Protein AF-A0AAX4J945-F1 (afdb_monomer)

Foldseek 3Di:
DDDPVRLVVVLVCLVPDQDDLVPLVVLVVLCVPVVCVLSSLLRLLVNLLVLQLVLVVVVVPDDPVLLCVLCDPDVPPDPDPVSVVNSVSVVSNLVNLVVCLVCVVVDDPVSVLVSCVCNLVGDGQFSLCSLLSSCVPVVPSSLCSLQVVCVVPVLRRLLVNLLCLQWFQDPCVVSLVVLLVVLVPDDDDLPPSNLSSLLSNLSSCLRVVVCCVVCVVVVCSCQVVVSCLQADPVSVVSSVVVDVGDHDHHPHDPRCSRVDRRPDQGPDVSSNVVCVVRTDDRDD

Radius of gyration: 20.88 Å; Cα contacts (8 Å, |Δi|>4): 287; chains: 1; bounding box: 51×45×55 Å

Sequence (284 aa):
MLSFKEKIDLVKKLKREKLDLSEIDKYLEYLKNKSLVKPVFKKIIISLIELDVEISSLYDTISDEDWNDIISEFETPIEKPLYGLIRDKIRIFISAYIKIDQIIENINCNLLLDCLSLIPLSKTNTVQFLFFRLALQKSRPVLYFLFENVKSNPIVYIPYFTSFVTRCKINNKNAILQFIKYVEELKIGTGLNFVLAAQGLIYICCFHREYIEKCSHIFDKIFKNNIYIYMNENIIEIFCSITKYEYKFFKSFDNFSLFYFPFDKSLFDQVHELYSEKYREFKK

Secondary structure (DSSP, 8-state):
---HHHHHHHHHHHHHSPP-GGGHHHHHHHTTSTTTHHHHHHHHHHHHHHHHHHHHHHHTTS-HHHHHHHH-SS----SSHHHHHHHHHHHHHHHHHHHHHHHGGGS-HHHHHHHHTTGGGS--SSGGGHHHHHHHHHHHHHHHHHHHHHHH-HHHHHHHHHHHHHHB-S--HHHHHHHHHHHHHSPPSS-HHHHHHHHHHHHHHHH-GGGHHHHHHHHHHHHHTTGGGGS-HHHHHHHHHTSS---------S-GGGT--TTSPPS-HHHHHTTGGGB-----

Mean predicted aligned error: 4.74 Å

Nearest PDB structures (foldseek):
  5jub-assembly1_B  TM=3.724E-01  e=5.620E-01  Streptococcus thermophilus LMD-9
  6hua-assembly2_B  TM=3.541E-01  e=3.017E+00  Streptococcus vestibularis F0396

Structure (mmCIF, N/CA/C/O backbone):
data_AF-A0AAX4J945-F1
#
_entry.id   AF-A0AAX4J945-F1
#
loop_
_atom_site.group_PDB
_atom_site.id
_atom_site.type_symbol
_atom_site.label_atom_id
_atom_site.label_alt_id
_atom_site.label_comp_id
_atom_site.label_asym_id
_atom_site.label_entity_id
_atom_site.label_seq_id
_atom_site.pdbx_PDB_ins_code
_atom_site.Cartn_x
_atom_site.Cartn_y
_atom_site.Cartn_z
_atom_site.occupancy
_atom_site.B_iso_or_equiv
_atom_site.auth_seq_id
_atom_site.auth_comp_id
_atom_site.auth_asym_id
_atom_site.auth_atom_id
_atom_site.pdbx_PDB_model_num
ATOM 1 N N . MET A 1 1 ? -26.102 9.252 23.737 1.00 72.94 1 MET A N 1
ATOM 2 C CA . MET A 1 1 ? -25.422 10.375 23.047 1.00 72.94 1 MET A CA 1
ATOM 3 C C . MET A 1 1 ? -24.412 10.960 24.024 1.00 72.94 1 MET A C 1
ATOM 5 O O . MET A 1 1 ? -24.823 11.262 25.132 1.00 72.94 1 MET A O 1
ATOM 9 N N . LEU A 1 2 ? -23.122 11.051 23.673 1.00 84.69 2 LEU A N 1
ATOM 10 C CA . LEU A 1 2 ? -22.094 11.567 24.595 1.00 84.69 2 LEU A CA 1
ATOM 11 C C . LEU A 1 2 ? -22.226 13.086 24.772 1.00 84.69 2 LEU A C 1
ATOM 13 O O . LEU A 1 2 ? -22.385 13.820 23.786 1.00 84.69 2 LEU A O 1
ATOM 17 N N . SER A 1 3 ? -22.097 13.554 26.008 1.00 90.12 3 SER A N 1
ATOM 18 C CA . SER A 1 3 ? -21.981 14.970 26.355 1.00 90.12 3 SER A CA 1
ATOM 19 C C . SER A 1 3 ? -20.686 15.584 25.801 1.00 90.12 3 SER A C 1
ATOM 21 O O . SER A 1 3 ? -19.736 14.894 25.424 1.00 90.12 3 SER A O 1
ATOM 23 N N . PHE A 1 4 ? -20.625 16.917 25.738 1.00 89.81 4 PHE A N 1
ATOM 24 C CA . PHE A 1 4 ? -19.433 17.630 25.262 1.00 89.81 4 PHE A CA 1
ATOM 25 C C . PHE A 1 4 ? -18.199 17.374 26.144 1.00 89.81 4 PHE A C 1
ATOM 27 O O . PHE A 1 4 ? -17.102 17.180 25.623 1.00 89.81 4 PHE A O 1
ATOM 34 N N . LYS A 1 5 ? -18.390 17.303 27.468 1.00 92.81 5 LYS A N 1
ATOM 35 C CA . LYS A 1 5 ? -17.326 16.998 28.432 1.00 92.81 5 LYS A CA 1
ATOM 36 C C . LYS A 1 5 ? -16.755 15.595 28.203 1.00 92.81 5 LYS A C 1
ATOM 38 O O . LYS A 1 5 ? -15.548 15.459 28.031 1.00 92.81 5 LYS A O 1
ATOM 43 N N . GLU A 1 6 ? -17.620 14.588 28.066 1.00 91.75 6 GLU A N 1
ATOM 44 C CA . GLU A 1 6 ? -17.201 13.206 27.784 1.00 91.75 6 GLU A CA 1
ATOM 45 C C . GLU A 1 6 ? -16.447 13.089 26.454 1.00 91.75 6 GLU A C 1
ATOM 47 O O . GLU A 1 6 ? -15.454 12.370 26.364 1.00 91.75 6 GLU A O 1
ATOM 52 N N . LYS A 1 7 ? -16.866 13.834 25.421 1.00 92.12 7 LYS A N 1
ATOM 53 C CA . LYS A 1 7 ? -16.151 13.886 24.134 1.00 92.12 7 LYS A CA 1
ATOM 54 C C . LYS A 1 7 ? -14.736 14.445 24.291 1.00 92.12 7 LYS A C 1
ATOM 56 O O . LYS A 1 7 ? -13.801 13.893 23.713 1.00 92.12 7 LYS A O 1
ATOM 61 N N . ILE A 1 8 ? -14.566 15.525 25.056 1.00 91.75 8 ILE A N 1
ATOM 62 C CA . ILE A 1 8 ? -13.245 16.116 25.318 1.00 91.75 8 ILE A CA 1
ATOM 63 C C . ILE A 1 8 ? -12.361 15.140 26.091 1.00 91.75 8 ILE A C 1
ATOM 65 O O . ILE A 1 8 ? -11.201 14.948 25.720 1.00 91.75 8 ILE A O 1
ATOM 69 N N . ASP A 1 9 ? -12.897 14.531 27.144 1.00 92.31 9 ASP A N 1
ATOM 70 C CA . ASP A 1 9 ? -12.144 13.613 27.994 1.00 92.31 9 ASP A CA 1
ATOM 71 C C . ASP A 1 9 ? -11.714 12.368 27.208 1.00 92.31 9 ASP A C 1
ATOM 73 O O . ASP A 1 9 ? -10.549 11.973 27.277 1.00 92.31 9 ASP A O 1
ATOM 77 N N . LEU A 1 10 ? -12.586 11.838 26.344 1.00 93.06 10 LEU A N 1
ATOM 78 C CA . LEU A 1 10 ? -12.242 10.759 25.419 1.00 93.06 10 LEU A CA 1
ATOM 79 C C . LEU A 1 10 ? -11.117 11.159 24.453 1.00 93.06 10 LEU A C 1
ATOM 81 O O . LEU A 1 10 ? -10.154 10.414 24.290 1.00 93.06 10 LEU A O 1
ATOM 85 N N . VAL A 1 11 ? -11.185 12.339 23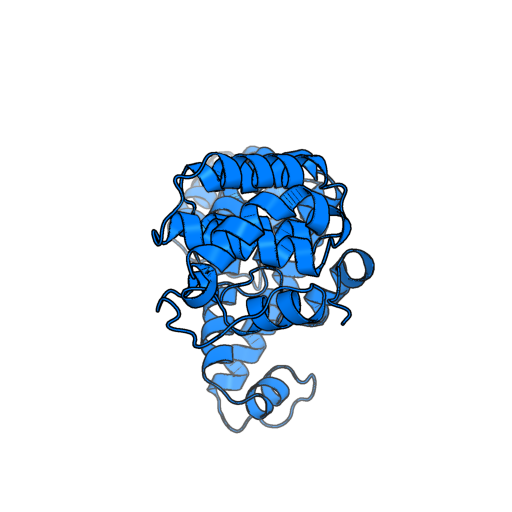.829 1.00 92.31 11 VAL A N 1
ATOM 86 C CA . VAL A 1 11 ? -10.122 12.801 22.917 1.00 92.31 11 VAL A CA 1
ATOM 87 C C . VAL A 1 11 ? -8.791 12.977 23.654 1.00 92.31 11 VAL A C 1
ATOM 89 O O . VAL A 1 11 ? -7.740 12.634 23.111 1.00 92.31 11 VAL A O 1
ATOM 92 N N . LYS A 1 12 ? -8.808 13.482 24.894 1.00 92.44 12 LYS A N 1
ATOM 93 C CA . LYS A 1 12 ? -7.603 13.573 25.735 1.00 92.44 12 LYS A CA 1
ATOM 94 C C . LYS A 1 12 ? -7.043 12.189 26.060 1.00 92.44 12 LYS A C 1
ATOM 96 O O . LYS A 1 12 ? -5.830 12.007 25.966 1.00 92.44 12 LYS A O 1
ATOM 101 N N . LYS A 1 13 ? -7.913 11.229 26.382 1.00 92.88 13 LYS A N 1
ATOM 102 C CA . LYS A 1 13 ? -7.547 9.835 26.651 1.00 92.88 13 LYS A CA 1
ATOM 103 C C . LYS A 1 13 ? -6.872 9.189 25.438 1.00 92.88 13 LYS A C 1
ATOM 105 O O . LYS A 1 13 ? -5.741 8.729 25.544 1.00 92.88 13 LYS A O 1
ATOM 110 N N . LEU A 1 14 ? -7.491 9.280 24.256 1.00 92.62 14 LEU A N 1
ATOM 111 C CA . LEU A 1 14 ? -6.963 8.724 22.998 1.00 92.62 14 LEU A CA 1
ATOM 112 C C . LEU A 1 14 ? -5.586 9.288 22.611 1.00 92.62 14 LEU A C 1
ATOM 114 O O . LEU A 1 14 ? -4.790 8.611 21.960 1.00 92.62 14 LEU A O 1
ATOM 118 N N . LYS A 1 15 ? -5.284 10.530 23.003 1.00 90.12 15 LYS A N 1
ATOM 119 C CA . LYS A 1 15 ? -3.963 11.131 22.774 1.00 90.12 15 LYS A CA 1
ATOM 120 C C . LYS A 1 15 ? -2.873 10.562 23.684 1.00 90.12 15 LYS A C 1
ATOM 122 O O . LYS A 1 15 ? -1.721 10.558 23.271 1.00 90.12 15 LYS A O 1
ATOM 127 N N . ARG A 1 16 ? -3.214 10.130 24.900 1.00 90.25 16 ARG A N 1
ATOM 128 C CA . ARG A 1 16 ? -2.246 9.706 25.927 1.00 90.25 16 ARG A CA 1
ATOM 129 C C . ARG A 1 16 ? -2.051 8.198 25.977 1.00 90.25 16 ARG A C 1
ATOM 131 O O . ARG A 1 16 ? -0.943 7.740 26.212 1.00 90.25 16 ARG A O 1
ATOM 138 N N . GLU A 1 17 ? -3.119 7.444 25.764 1.00 91.62 17 GLU A N 1
ATOM 139 C CA . GLU A 1 17 ? -3.137 6.002 26.002 1.00 91.62 17 GLU A CA 1
ATOM 140 C C . GLU A 1 17 ? -3.052 5.215 24.694 1.00 91.62 17 GLU A C 1
ATOM 142 O O . GLU A 1 17 ? -3.452 5.706 23.632 1.00 91.62 17 GLU A O 1
ATOM 147 N N . LYS A 1 18 ? -2.522 3.988 24.756 1.00 89.62 18 LYS A N 1
ATOM 148 C CA . LYS A 1 18 ? -2.654 3.022 23.660 1.00 89.62 18 LYS A CA 1
ATOM 149 C C . LYS A 1 18 ? -4.101 2.535 23.588 1.00 89.62 18 LYS A C 1
ATOM 151 O O . LYS A 1 18 ? -4.786 2.458 24.604 1.00 89.62 18 LYS A O 1
ATOM 156 N N . LEU A 1 19 ? -4.571 2.273 22.374 1.00 92.56 19 LEU A N 1
ATOM 157 C CA . LEU A 1 19 ? -5.913 1.757 22.139 1.00 92.56 19 LEU A CA 1
ATOM 158 C C . LEU A 1 19 ? -5.856 0.228 22.191 1.00 92.56 19 LEU A C 1
ATOM 160 O O . LEU A 1 19 ? -4.997 -0.369 21.546 1.00 92.56 19 LEU A O 1
ATOM 164 N N . ASP A 1 20 ? -6.750 -0.382 22.964 1.00 93.75 20 ASP A N 1
ATOM 165 C CA . ASP A 1 20 ? -6.877 -1.835 23.041 1.00 93.75 20 ASP A CA 1
ATOM 166 C C . ASP A 1 20 ? -7.806 -2.326 21.928 1.00 93.75 20 ASP A C 1
ATOM 168 O O . ASP A 1 20 ? -9.022 -2.159 21.989 1.00 93.75 20 ASP A O 1
ATOM 172 N N . LEU A 1 21 ? -7.233 -2.906 20.875 1.00 96.31 21 LEU A N 1
ATOM 173 C CA . LEU A 1 21 ? -8.007 -3.356 19.720 1.00 96.31 21 LEU A CA 1
ATOM 174 C C . LEU A 1 21 ? -8.920 -4.556 20.027 1.00 96.31 21 LEU A C 1
ATOM 176 O O . LEU A 1 21 ? -9.814 -4.828 19.226 1.00 96.31 21 LEU A O 1
ATOM 180 N N . SER A 1 22 ? -8.785 -5.221 21.181 1.00 95.25 22 SER A N 1
ATOM 181 C CA . SER A 1 22 ? -9.768 -6.224 21.614 1.00 95.25 22 SER A CA 1
ATOM 182 C C . SER A 1 22 ? -11.152 -5.603 21.878 1.00 95.25 22 SER A C 1
ATOM 184 O O . SER A 1 22 ? -12.173 -6.249 21.650 1.00 95.25 22 SER A O 1
ATOM 186 N N . GLU A 1 23 ? -11.210 -4.312 22.235 1.00 95.56 23 GLU A N 1
ATOM 187 C CA . GLU A 1 23 ? -12.448 -3.544 22.424 1.00 95.56 23 GLU A CA 1
ATOM 188 C C . GLU A 1 23 ? -12.889 -2.780 21.154 1.00 95.56 23 GLU A C 1
ATOM 190 O O . GLU A 1 23 ? -13.588 -1.767 21.247 1.00 95.56 23 GLU A O 1
ATOM 195 N N . ILE A 1 24 ? -12.488 -3.211 19.949 1.00 97.00 24 ILE A N 1
ATOM 196 C CA . ILE A 1 24 ? -12.732 -2.466 18.697 1.00 97.00 24 ILE A CA 1
ATOM 197 C C . ILE A 1 24 ? -14.189 -1.997 18.524 1.00 97.00 24 ILE A C 1
ATOM 199 O O . ILE A 1 24 ? -14.404 -0.836 18.175 1.00 97.00 24 ILE A O 1
ATOM 203 N N . ASP A 1 25 ? -15.185 -2.823 18.864 1.00 96.69 25 ASP A N 1
ATOM 204 C CA . ASP A 1 25 ? -16.617 -2.497 18.716 1.00 96.69 25 ASP A CA 1
ATOM 205 C C . ASP A 1 25 ? -17.022 -1.228 19.476 1.00 96.69 25 ASP A C 1
ATOM 207 O O . ASP A 1 25 ? -17.761 -0.383 18.966 1.00 96.69 25 ASP A O 1
ATOM 211 N N . LYS A 1 26 ? -16.474 -1.041 20.680 1.00 95.06 26 LYS A N 1
ATOM 212 C CA . LYS A 1 26 ? -16.699 0.156 21.498 1.00 95.06 26 LYS A CA 1
ATOM 213 C C . LYS A 1 26 ? -16.171 1.408 20.807 1.00 95.06 26 LYS A C 1
ATOM 215 O O . LYS A 1 26 ? -16.810 2.460 20.858 1.00 95.06 26 LYS A O 1
ATOM 220 N N . TYR A 1 27 ? -15.018 1.312 20.148 1.00 95.62 27 TYR A N 1
ATOM 221 C CA . TYR A 1 27 ? -14.455 2.435 19.406 1.00 95.62 27 TYR A CA 1
ATOM 222 C C . TYR A 1 27 ? -15.218 2.706 18.110 1.00 95.62 27 TYR A C 1
ATOM 224 O O . TYR A 1 27 ? -15.404 3.875 17.762 1.00 95.62 27 TYR A O 1
ATOM 232 N N . LEU A 1 28 ? -15.722 1.667 17.436 1.00 95.75 28 LEU A N 1
ATOM 233 C CA . LEU A 1 28 ? -16.579 1.838 16.261 1.00 95.75 28 LEU A CA 1
ATOM 234 C C . LEU A 1 28 ? -17.874 2.573 16.616 1.00 95.75 28 LEU A C 1
ATOM 236 O O . LEU A 1 28 ? -18.309 3.443 15.862 1.00 95.75 28 LEU A O 1
ATOM 240 N N . GLU A 1 29 ? -18.437 2.332 17.801 1.00 94.44 29 GLU A N 1
ATOM 241 C CA . GLU A 1 29 ? -19.599 3.091 18.269 1.00 94.44 29 GLU A CA 1
ATOM 242 C C . GLU A 1 29 ? -19.325 4.591 18.436 1.00 94.44 29 GLU A C 1
ATOM 244 O O . GLU A 1 29 ? -20.178 5.438 18.139 1.00 94.44 29 GLU A O 1
ATOM 249 N N . TYR A 1 30 ? -18.106 4.971 18.828 1.00 94.50 30 TYR A N 1
ATOM 250 C CA . TYR A 1 30 ? -17.739 6.384 18.888 1.00 94.50 30 TYR A CA 1
ATOM 251 C C . TYR A 1 30 ? -17.731 7.058 17.512 1.00 94.50 30 TYR A C 1
ATOM 253 O O . TYR A 1 30 ? -17.975 8.267 17.445 1.00 94.50 30 TYR A O 1
ATOM 261 N N . LEU A 1 31 ? -17.550 6.307 16.420 1.00 94.19 31 LEU A N 1
ATOM 262 C CA . LEU A 1 31 ? -17.586 6.841 15.055 1.00 94.19 31 LEU A CA 1
ATOM 263 C C . LEU A 1 31 ? -18.985 7.320 14.639 1.00 94.19 31 LEU A C 1
ATOM 265 O O . LEU A 1 31 ? -19.096 8.174 13.761 1.00 94.19 31 LEU A O 1
ATOM 269 N N . LYS A 1 32 ? -20.061 6.897 15.319 1.00 91.38 32 LYS A N 1
ATOM 270 C CA . LYS A 1 32 ? -21.401 7.476 15.097 1.00 91.38 32 LYS A CA 1
ATOM 271 C C . LYS A 1 32 ? -21.470 8.963 15.471 1.00 91.38 32 LYS A C 1
ATOM 273 O O . LYS A 1 32 ? -22.352 9.690 15.017 1.00 91.38 32 LYS A O 1
ATOM 278 N N . ASN A 1 33 ? -20.524 9.458 16.275 1.00 92.19 33 ASN A N 1
ATOM 279 C CA . ASN A 1 33 ? -20.412 10.872 16.616 1.00 92.19 33 ASN A CA 1
ATOM 280 C C . ASN A 1 33 ? -19.462 11.588 15.645 1.00 92.19 33 ASN A C 1
ATOM 282 O O . ASN A 1 33 ? -18.245 11.464 15.764 1.00 92.19 33 ASN A O 1
ATOM 286 N N . LYS A 1 34 ? -20.001 12.437 14.757 1.00 90.69 34 LYS A N 1
ATOM 287 C CA . LYS A 1 34 ? -19.232 13.167 13.722 1.00 90.69 34 LYS A CA 1
ATOM 288 C C . LYS A 1 34 ? -17.955 13.853 14.234 1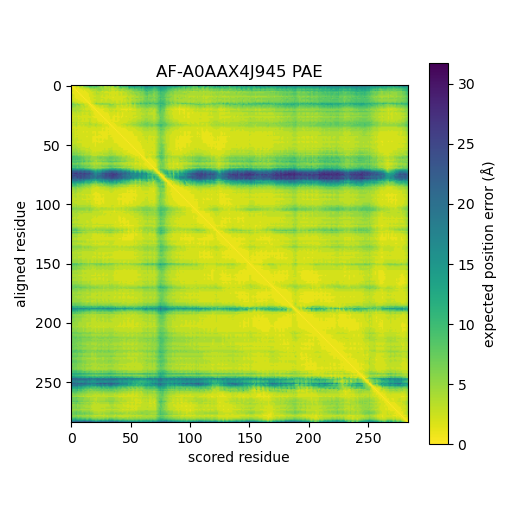.00 90.69 34 LYS A C 1
ATOM 290 O O . LYS A 1 34 ? -16.924 13.797 13.575 1.00 90.69 34 LYS A O 1
ATOM 295 N N . SER A 1 35 ? -18.003 14.469 15.418 1.00 91.81 35 SER A N 1
ATOM 296 C CA . SER A 1 35 ? -16.854 15.167 16.022 1.00 91.81 35 SER A CA 1
ATOM 297 C C . SER A 1 35 ? -15.734 14.235 16.506 1.00 91.81 35 SER A C 1
ATOM 299 O O . SER A 1 35 ? -14.626 14.698 16.756 1.00 91.81 35 SER A O 1
ATOM 301 N N . LEU A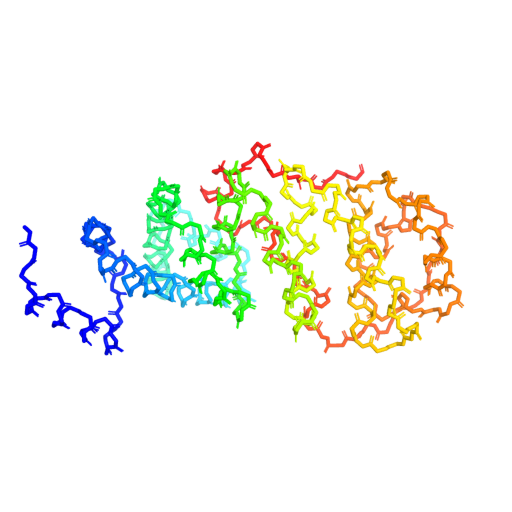 1 36 ? -16.023 12.943 16.683 1.00 94.50 36 LEU A N 1
ATOM 302 C CA . LEU A 1 36 ? -15.086 11.936 17.180 1.00 94.50 36 LEU A CA 1
ATOM 303 C C . LEU A 1 36 ? -14.509 11.050 16.072 1.00 94.50 36 LEU A C 1
ATOM 305 O O . LEU A 1 36 ? -13.481 10.422 16.303 1.00 94.50 36 LEU A O 1
ATOM 309 N N . VAL A 1 37 ? -15.109 11.039 14.875 1.00 94.88 37 VAL A N 1
ATOM 310 C CA . VAL A 1 37 ? -14.696 10.164 13.761 1.00 94.88 37 VAL A CA 1
ATOM 311 C C . VAL A 1 37 ? -13.195 10.256 13.505 1.00 94.88 37 VAL A C 1
ATOM 313 O O . VAL A 1 37 ? -12.496 9.254 13.581 1.00 94.88 37 VAL A O 1
ATOM 316 N N . LYS A 1 38 ? -12.677 11.466 13.261 1.00 95.12 38 LYS A N 1
ATOM 317 C CA . LYS A 1 38 ? -11.259 11.674 12.939 1.00 95.12 38 LYS A CA 1
ATOM 318 C C . LYS A 1 38 ? -10.310 11.216 14.058 1.00 95.12 38 LYS A C 1
ATOM 320 O O . LYS A 1 38 ? -9.436 10.403 13.769 1.00 95.12 38 LYS A O 1
ATOM 325 N N . PRO A 1 39 ? -10.418 11.712 15.308 1.00 95.50 39 PRO A N 1
ATOM 326 C CA . PRO A 1 39 ? -9.477 11.325 16.358 1.00 95.50 39 PRO A CA 1
ATOM 327 C C . PRO A 1 39 ? -9.556 9.837 16.720 1.00 95.50 39 PRO A C 1
ATOM 329 O O . PRO A 1 39 ? -8.513 9.238 16.969 1.00 95.50 39 PRO A O 1
ATOM 332 N N . VAL A 1 40 ? -10.752 9.237 16.722 1.00 96.50 40 VAL A N 1
ATOM 333 C CA . VAL A 1 40 ? -10.924 7.806 17.015 1.00 96.50 40 VAL A CA 1
ATOM 334 C C . VAL A 1 40 ? -10.345 6.962 15.884 1.00 96.50 40 VAL A C 1
ATOM 336 O O . VAL A 1 40 ? -9.481 6.129 16.135 1.00 96.50 40 VAL A O 1
ATOM 339 N N . PHE A 1 41 ? -10.749 7.218 14.637 1.00 96.75 41 PHE A N 1
ATOM 340 C CA . PHE A 1 41 ? -10.296 6.426 13.493 1.00 96.75 41 PHE A CA 1
ATOM 341 C C . PHE A 1 41 ? -8.783 6.528 13.294 1.00 96.75 41 PHE A C 1
ATOM 343 O O . PHE A 1 41 ? -8.116 5.513 13.124 1.00 96.75 41 PHE A O 1
ATOM 350 N N . LYS A 1 42 ? -8.206 7.731 13.426 1.00 96.50 42 LYS A N 1
ATOM 351 C CA . LYS A 1 42 ? -6.749 7.914 13.381 1.00 96.50 42 LYS A CA 1
ATOM 352 C C . LYS A 1 42 ? -6.035 7.062 14.431 1.00 96.50 42 LYS A C 1
ATOM 354 O O . LYS A 1 42 ? -4.995 6.486 14.133 1.00 96.50 42 LYS A O 1
ATOM 359 N N . LYS A 1 43 ? -6.581 6.973 15.648 1.00 97.06 43 LYS A N 1
ATOM 360 C CA . LYS A 1 43 ? -5.991 6.160 16.714 1.00 97.06 43 LYS A CA 1
ATOM 361 C C . LYS A 1 43 ? -6.094 4.664 16.417 1.00 97.06 43 LYS A C 1
ATOM 363 O O . LYS A 1 43 ? -5.115 3.963 16.634 1.00 97.06 43 LYS A O 1
ATOM 368 N N . ILE A 1 44 ? -7.224 4.206 15.874 1.00 97.75 44 ILE A N 1
ATOM 369 C CA . ILE A 1 44 ? -7.392 2.815 15.430 1.00 97.75 44 ILE A CA 1
ATOM 370 C C . ILE A 1 44 ? -6.355 2.467 14.356 1.00 97.75 44 ILE A C 1
ATOM 372 O O . ILE A 1 44 ? -5.668 1.461 14.493 1.00 97.75 44 ILE A O 1
ATOM 376 N N . ILE A 1 45 ? -6.189 3.314 13.332 1.00 97.75 45 ILE A N 1
ATOM 377 C CA . ILE A 1 45 ? -5.202 3.085 12.265 1.00 97.75 45 ILE A CA 1
ATOM 378 C C . ILE A 1 45 ? -3.777 3.028 12.822 1.00 97.75 45 ILE A C 1
ATOM 380 O O . ILE A 1 45 ? -3.032 2.131 12.452 1.00 97.75 45 ILE A O 1
ATOM 384 N N . ILE A 1 46 ? -3.405 3.921 13.747 1.00 97.31 46 ILE A N 1
ATOM 385 C CA . ILE A 1 46 ? -2.089 3.865 14.408 1.00 97.31 46 ILE A CA 1
ATOM 386 C C . ILE A 1 46 ? -1.901 2.530 15.137 1.00 97.31 46 ILE A C 1
ATOM 388 O O . ILE A 1 46 ? -0.870 1.892 14.969 1.00 97.31 46 ILE A O 1
ATOM 392 N N . SER A 1 47 ? -2.896 2.080 15.903 1.00 97.56 47 SER A N 1
ATOM 393 C CA . SER A 1 47 ? -2.808 0.805 16.621 1.00 97.56 47 SER A CA 1
ATOM 394 C C . SER A 1 47 ? -2.764 -0.410 15.689 1.00 97.56 47 SER A C 1
ATOM 396 O O . SER A 1 47 ? -2.053 -1.363 15.989 1.00 97.56 47 SER A O 1
ATOM 398 N N . LEU A 1 48 ? -3.460 -0.373 14.547 1.00 97.94 48 LEU A N 1
ATOM 399 C CA . LEU A 1 48 ? -3.354 -1.414 13.519 1.00 97.94 48 LEU A CA 1
ATOM 400 C C . LEU A 1 48 ? -1.967 -1.428 12.868 1.00 97.94 48 LEU A C 1
ATOM 402 O O . LEU A 1 48 ? -1.413 -2.503 12.684 1.00 97.94 48 LEU A O 1
ATOM 406 N N . ILE A 1 49 ? -1.395 -0.258 12.559 1.00 97.81 49 ILE A N 1
ATOM 407 C CA . ILE A 1 49 ? -0.026 -0.151 12.034 1.00 97.81 49 ILE A CA 1
ATOM 408 C C . ILE A 1 49 ? 0.974 -0.720 13.044 1.00 97.81 49 ILE A C 1
ATOM 410 O O . ILE A 1 49 ? 1.819 -1.517 12.660 1.00 97.81 49 ILE A O 1
ATOM 414 N N . GLU A 1 50 ? 0.878 -0.344 14.325 1.00 96.69 50 GLU A N 1
ATOM 415 C CA . GLU A 1 50 ? 1.776 -0.851 15.374 1.00 96.69 50 GLU A CA 1
ATOM 416 C C . GLU A 1 50 ? 1.730 -2.385 15.471 1.00 96.69 50 GLU A C 1
ATOM 418 O O . GLU A 1 50 ? 2.785 -3.015 15.523 1.00 96.69 50 GLU A O 1
ATOM 423 N N . LEU A 1 51 ? 0.532 -2.986 15.448 1.00 96.50 51 LEU A N 1
ATOM 424 C CA . LEU A 1 51 ? 0.386 -4.445 15.457 1.00 96.50 51 LEU A CA 1
ATOM 425 C C . LEU A 1 51 ? 0.912 -5.098 14.174 1.00 96.50 51 LEU A C 1
ATOM 427 O O . LEU A 1 51 ? 1.614 -6.099 14.262 1.00 96.50 51 LEU A O 1
ATOM 431 N N . ASP A 1 52 ? 0.607 -4.549 12.996 1.00 97.00 52 ASP A N 1
ATOM 432 C CA . ASP A 1 52 ? 1.071 -5.109 11.719 1.00 97.00 52 ASP A CA 1
ATOM 433 C C . ASP A 1 52 ? 2.599 -5.055 11.603 1.00 97.00 52 ASP A C 1
ATOM 435 O O . ASP A 1 52 ? 3.218 -6.026 11.181 1.00 97.00 52 ASP A O 1
ATOM 439 N N . VAL A 1 53 ? 3.230 -3.962 12.047 1.00 95.38 53 VAL A N 1
ATOM 440 C CA . VAL A 1 53 ? 4.696 -3.843 12.113 1.00 95.38 53 VAL A CA 1
ATOM 441 C C . VAL A 1 53 ? 5.282 -4.889 13.057 1.00 95.38 53 VAL A C 1
ATOM 443 O O . VAL A 1 53 ? 6.271 -5.531 12.706 1.00 95.38 53 VAL A O 1
ATOM 446 N N . GLU A 1 54 ? 4.692 -5.072 14.243 1.00 94.06 54 GLU A N 1
ATOM 447 C CA . GLU A 1 54 ? 5.164 -6.069 15.206 1.00 94.06 54 GLU A CA 1
ATOM 448 C C . GLU A 1 54 ? 5.078 -7.488 14.626 1.00 94.06 54 GLU A C 1
ATOM 450 O O . GLU A 1 54 ? 6.062 -8.228 14.661 1.00 94.06 54 GLU A O 1
ATOM 455 N N . ILE A 1 55 ? 3.934 -7.843 14.036 1.00 93.62 55 ILE A N 1
ATOM 456 C CA . ILE A 1 55 ? 3.722 -9.167 13.446 1.00 93.62 55 ILE A CA 1
ATOM 457 C C . ILE A 1 55 ? 4.638 -9.381 12.235 1.00 93.62 55 ILE A C 1
ATOM 459 O O . ILE A 1 55 ? 5.288 -10.418 12.136 1.00 93.62 55 ILE A O 1
ATOM 463 N N . SER A 1 56 ? 4.739 -8.389 11.350 1.00 92.19 56 SER A N 1
ATOM 464 C CA . SER A 1 56 ? 5.601 -8.437 10.163 1.00 92.19 56 SER A CA 1
ATOM 465 C C . SER A 1 56 ? 7.073 -8.600 10.531 1.00 92.19 56 SER A C 1
ATOM 467 O O . SER A 1 56 ? 7.785 -9.375 9.903 1.00 92.19 56 SER A O 1
ATOM 469 N N . SER A 1 57 ? 7.527 -7.900 11.573 1.00 90.81 57 SER A N 1
ATOM 470 C CA . SER A 1 57 ? 8.910 -8.012 12.045 1.00 90.81 57 SER A CA 1
ATOM 471 C C . SER A 1 57 ? 9.206 -9.404 12.590 1.00 90.81 57 SER A C 1
ATOM 473 O O . SER A 1 57 ? 10.305 -9.906 12.384 1.00 90.81 57 SER A O 1
ATOM 475 N N . LEU A 1 58 ? 8.245 -10.035 13.275 1.00 89.12 58 LEU A N 1
ATOM 476 C CA . LEU A 1 58 ? 8.421 -11.410 13.724 1.00 89.12 58 LEU A CA 1
ATOM 477 C C . LEU A 1 58 ? 8.428 -12.392 12.550 1.00 89.12 58 LEU A C 1
ATOM 479 O O . LEU A 1 58 ? 9.308 -13.247 12.513 1.00 89.12 58 LEU A O 1
ATOM 483 N N . TYR A 1 59 ? 7.482 -12.259 11.614 1.00 90.19 59 TYR A N 1
ATOM 484 C CA . TYR A 1 59 ? 7.403 -13.100 10.416 1.00 90.19 59 TYR A CA 1
ATOM 485 C C . TYR A 1 59 ? 8.741 -13.144 9.669 1.00 90.19 59 TYR A C 1
ATOM 487 O O . TYR A 1 59 ? 9.238 -14.221 9.367 1.00 90.19 59 TYR A O 1
ATOM 495 N N . ASP A 1 60 ? 9.386 -11.987 9.502 1.00 87.25 60 ASP A N 1
ATOM 496 C CA . ASP A 1 60 ? 10.699 -11.869 8.858 1.00 87.25 60 ASP A CA 1
ATOM 497 C C . ASP A 1 60 ? 11.848 -12.580 9.619 1.00 87.25 60 ASP A C 1
ATOM 499 O O . ASP A 1 60 ? 12.951 -12.698 9.085 1.00 87.25 60 ASP A O 1
ATOM 503 N N . THR A 1 61 ? 11.643 -13.011 10.871 1.00 87.88 61 THR A N 1
ATOM 504 C CA . THR A 1 61 ? 12.702 -13.564 11.745 1.00 87.88 61 THR A CA 1
ATOM 505 C C . THR A 1 61 ? 12.533 -15.029 12.121 1.00 87.88 61 THR A C 1
ATOM 507 O O . THR A 1 61 ? 13.463 -15.612 12.682 1.00 87.88 61 THR A O 1
ATOM 510 N N . ILE A 1 62 ? 11.376 -15.625 11.842 1.00 88.19 62 ILE A N 1
ATOM 511 C CA . ILE A 1 62 ? 11.097 -17.028 12.162 1.00 88.19 62 ILE A CA 1
ATOM 512 C C . ILE A 1 62 ? 11.050 -17.867 10.883 1.00 88.19 62 ILE A C 1
ATOM 514 O O . ILE A 1 62 ? 11.017 -17.329 9.779 1.00 88.19 62 ILE A O 1
ATOM 518 N N . SER A 1 63 ? 11.084 -19.193 11.018 1.00 88.81 63 SER A N 1
ATOM 519 C CA . SER A 1 63 ? 10.917 -20.086 9.870 1.00 88.81 63 SER A CA 1
ATOM 520 C C . SER A 1 63 ? 9.457 -20.137 9.411 1.00 88.81 63 SER A C 1
ATOM 522 O O . SER A 1 63 ? 8.537 -19.899 10.196 1.00 88.81 63 SER A O 1
ATOM 524 N N . ASP A 1 64 ? 9.237 -20.526 8.154 1.00 87.81 64 ASP A N 1
ATOM 525 C CA . ASP A 1 64 ? 7.887 -20.760 7.627 1.00 87.81 64 ASP A CA 1
ATOM 526 C C . ASP A 1 64 ? 7.140 -21.848 8.417 1.00 87.81 64 ASP A C 1
ATOM 528 O O . ASP A 1 64 ? 5.929 -21.758 8.599 1.00 87.81 64 ASP A O 1
ATOM 532 N N . GLU A 1 65 ? 7.849 -22.864 8.921 1.00 86.12 65 GLU A N 1
ATOM 533 C CA . GLU A 1 65 ? 7.280 -23.904 9.790 1.00 86.12 65 GLU A CA 1
ATOM 534 C C . GLU A 1 65 ? 6.750 -23.309 11.104 1.00 86.12 65 GLU A C 1
ATOM 536 O O . GLU A 1 65 ? 5.577 -23.493 11.426 1.00 86.12 65 GLU A O 1
ATOM 541 N N . ASP A 1 66 ? 7.571 -22.514 11.805 1.00 86.62 66 ASP A N 1
ATOM 542 C CA . ASP A 1 66 ? 7.169 -21.831 13.043 1.00 86.62 66 ASP A CA 1
ATOM 543 C C . ASP A 1 66 ? 6.001 -20.860 12.785 1.00 86.62 66 ASP A C 1
ATOM 545 O O . ASP A 1 66 ? 5.087 -20.736 13.604 1.00 86.62 66 ASP A O 1
ATOM 549 N N . TRP A 1 67 ? 6.006 -20.166 11.642 1.00 89.62 67 TRP A N 1
ATOM 550 C CA . TRP A 1 67 ? 4.902 -19.293 11.247 1.00 89.62 67 TRP A CA 1
ATOM 551 C C . TRP A 1 67 ? 3.605 -20.074 11.031 1.00 89.62 67 TRP A C 1
ATOM 553 O O . TRP A 1 67 ? 2.567 -19.681 11.568 1.00 89.62 67 TRP A O 1
ATOM 563 N N . ASN A 1 68 ? 3.666 -21.189 10.299 1.00 87.06 68 ASN A N 1
ATOM 564 C CA . ASN A 1 68 ? 2.520 -22.062 10.047 1.00 87.06 68 ASN A CA 1
ATOM 565 C C . ASN A 1 68 ? 1.917 -22.594 11.351 1.00 87.06 68 ASN A C 1
ATOM 567 O O . ASN A 1 68 ? 0.694 -22.607 11.501 1.00 87.06 68 ASN A O 1
ATOM 571 N N . ASP A 1 69 ? 2.754 -22.941 12.327 1.00 83.31 69 ASP A N 1
ATOM 572 C CA . ASP A 1 69 ? 2.294 -23.344 13.653 1.00 83.31 69 ASP A CA 1
ATOM 573 C C . ASP A 1 69 ? 1.566 -22.204 14.373 1.00 83.31 69 ASP A C 1
ATOM 575 O O . ASP A 1 69 ? 0.481 -22.417 14.924 1.00 83.31 69 ASP A O 1
ATOM 579 N N . ILE A 1 70 ? 2.102 -20.978 14.335 1.00 85.62 70 ILE A N 1
ATOM 580 C CA . ILE A 1 70 ? 1.488 -19.794 14.957 1.00 85.62 70 ILE A CA 1
ATOM 581 C C . ILE A 1 70 ? 0.104 -19.504 14.368 1.00 85.62 70 ILE A C 1
ATOM 583 O O . ILE A 1 70 ? -0.829 -19.255 15.140 1.00 85.62 70 ILE A O 1
ATOM 587 N N . ILE A 1 71 ? -0.033 -19.537 13.038 1.00 86.31 71 ILE A N 1
ATOM 588 C CA . ILE A 1 71 ? -1.292 -19.222 12.344 1.00 86.31 71 ILE A CA 1
ATOM 589 C C . ILE A 1 71 ? -2.288 -20.387 12.330 1.00 86.31 71 ILE A C 1
ATOM 591 O O . ILE A 1 71 ? -3.464 -20.155 12.052 1.00 86.31 71 ILE A O 1
ATOM 595 N N . SER A 1 72 ? -1.851 -21.618 12.625 1.00 78.25 72 SER A N 1
ATOM 596 C CA . SER A 1 72 ? -2.746 -22.776 12.621 1.00 78.25 72 SER A CA 1
ATOM 597 C C . SER A 1 72 ? -3.885 -22.616 13.635 1.00 78.25 72 SER A C 1
ATOM 599 O O . SER A 1 72 ? -3.711 -22.122 14.755 1.00 78.25 72 SER A O 1
ATOM 601 N N . GLU A 1 73 ? -5.080 -23.058 13.241 1.00 63.97 73 GLU A N 1
ATOM 602 C CA . GLU A 1 73 ? -6.270 -23.034 14.101 1.00 63.97 73 GLU A CA 1
ATOM 603 C C . GLU A 1 73 ? -6.193 -24.056 15.243 1.00 63.97 73 GLU A C 1
ATOM 605 O O . GLU A 1 73 ? -6.947 -23.960 16.213 1.00 63.97 73 GLU A O 1
ATOM 610 N N . PHE A 1 74 ? -5.276 -25.022 15.153 1.00 61.69 74 PHE A N 1
ATOM 611 C CA . PHE A 1 74 ? -5.132 -26.077 16.141 1.00 61.69 74 PHE A CA 1
ATOM 612 C C . PHE A 1 74 ? -4.435 -25.561 17.409 1.00 61.69 74 PHE A C 1
ATOM 614 O O . PHE A 1 74 ? -3.423 -24.850 17.386 1.00 61.69 74 PHE A O 1
ATOM 621 N N . GLU A 1 75 ? -4.980 -25.952 18.561 1.00 55.66 75 GLU A N 1
ATOM 622 C CA . GLU A 1 75 ? -4.335 -25.803 19.868 1.00 55.66 75 GLU A CA 1
ATOM 623 C C . GLU A 1 75 ? -3.219 -26.843 20.026 1.00 55.66 75 GLU A C 1
ATOM 625 O O . GLU A 1 75 ? -3.203 -27.643 20.960 1.00 55.66 75 GLU A O 1
ATOM 630 N N . THR A 1 76 ? -2.274 -26.876 19.088 1.00 56.47 76 THR A N 1
ATOM 631 C CA . THR A 1 76 ? -1.006 -27.561 19.319 1.00 56.47 76 THR A CA 1
ATOM 632 C C . THR A 1 76 ? -0.361 -26.881 20.528 1.00 56.47 76 THR A C 1
ATOM 634 O O . THR A 1 76 ? -0.289 -25.647 20.534 1.00 56.47 76 THR A O 1
ATOM 637 N N . PRO A 1 77 ? 0.062 -27.622 21.573 1.00 57.59 77 PRO A N 1
ATOM 638 C CA . PRO A 1 77 ? 0.774 -27.038 22.698 1.00 57.59 77 PRO A CA 1
ATOM 639 C C . PRO A 1 77 ? 1.963 -26.263 22.153 1.00 57.59 77 PRO A C 1
ATOM 641 O O . PRO A 1 77 ? 2.905 -26.843 21.619 1.00 57.59 77 PRO A O 1
ATOM 644 N N . ILE A 1 78 ? 1.884 -24.940 22.217 1.00 60.22 78 ILE A N 1
ATOM 645 C CA . ILE A 1 78 ? 2.939 -24.119 21.665 1.00 60.22 78 ILE A CA 1
ATOM 646 C C . ILE A 1 78 ? 4.100 -24.183 22.656 1.00 60.22 78 ILE A C 1
ATOM 648 O O . ILE A 1 78 ? 4.038 -23.597 23.737 1.00 60.22 78 ILE A O 1
ATOM 652 N N . GLU A 1 79 ? 5.164 -24.892 22.288 1.00 57.69 79 GLU A N 1
ATOM 653 C CA . GLU A 1 79 ? 6.340 -25.093 23.144 1.00 57.69 79 GLU A CA 1
ATOM 654 C C . GLU A 1 79 ? 7.004 -23.766 23.564 1.00 57.69 79 GLU A C 1
ATOM 656 O O . GLU A 1 79 ? 7.682 -23.695 24.590 1.00 57.69 79 GLU A O 1
ATOM 661 N N . LYS A 1 80 ? 6.778 -22.686 22.800 1.00 66.00 80 LYS A N 1
ATOM 662 C CA . LYS A 1 80 ? 7.349 -21.351 23.016 1.00 66.00 80 LYS A CA 1
ATOM 663 C C . LYS A 1 80 ? 6.268 -20.349 23.467 1.00 66.00 80 LYS A C 1
ATOM 665 O O . LYS A 1 80 ? 5.497 -19.884 22.632 1.00 66.00 80 LYS A O 1
ATOM 670 N N . PRO A 1 81 ? 6.248 -19.887 24.735 1.00 68.44 81 PRO A N 1
ATOM 671 C CA . PRO A 1 81 ? 5.242 -18.940 25.248 1.00 68.44 81 PRO A CA 1
ATOM 672 C C . PRO A 1 81 ? 5.052 -17.659 24.413 1.00 68.44 81 PRO A C 1
ATOM 674 O O . PRO A 1 81 ? 3.955 -17.103 24.356 1.00 68.44 81 PRO A O 1
ATOM 677 N N . LEU A 1 82 ? 6.109 -17.202 23.731 1.00 72.25 82 LEU A N 1
ATOM 678 C CA . LEU A 1 82 ? 6.079 -16.037 22.843 1.00 72.25 82 LEU A CA 1
ATOM 679 C C . LEU A 1 82 ? 5.101 -16.211 21.665 1.00 72.25 82 LEU A C 1
ATOM 681 O O . LEU A 1 82 ? 4.449 -15.253 21.260 1.00 72.25 82 LEU A O 1
ATOM 685 N N . TYR A 1 83 ? 4.967 -17.425 21.134 1.00 78.06 83 TYR A N 1
ATOM 686 C CA . TYR A 1 83 ? 4.125 -17.713 19.967 1.00 78.06 83 TYR A CA 1
ATOM 687 C C . TYR A 1 83 ? 2.634 -17.671 20.331 1.00 78.06 83 TYR A C 1
ATOM 689 O O . TYR A 1 83 ? 1.826 -17.221 19.523 1.00 78.06 83 TYR A O 1
ATOM 697 N N . GLY A 1 84 ? 2.271 -18.025 21.572 1.00 77.31 84 GLY A N 1
ATOM 698 C CA . GLY A 1 84 ? 0.910 -17.833 22.088 1.00 77.31 84 GLY A CA 1
ATOM 699 C C . GLY A 1 84 ? 0.512 -16.355 22.137 1.00 77.31 84 GLY A C 1
ATOM 700 O O . GLY A 1 84 ? -0.534 -15.976 21.617 1.00 77.31 84 GLY A O 1
ATOM 701 N N . LEU A 1 85 ? 1.397 -15.495 22.661 1.00 81.69 85 LEU A N 1
ATOM 702 C CA . LEU A 1 85 ? 1.167 -14.043 22.699 1.00 81.69 85 LEU A CA 1
ATOM 703 C C . LEU A 1 85 ? 1.007 -13.440 21.296 1.00 81.69 85 LEU A C 1
ATOM 705 O O . LEU A 1 85 ? 0.190 -12.545 21.088 1.00 81.69 85 LEU A O 1
ATOM 709 N N . ILE A 1 86 ? 1.788 -13.919 20.328 1.00 87.12 86 ILE A N 1
ATOM 710 C CA . ILE A 1 86 ? 1.708 -13.470 18.935 1.00 87.12 86 ILE A CA 1
ATOM 711 C C . ILE A 1 86 ? 0.412 -13.938 18.281 1.00 87.12 86 ILE A C 1
ATOM 713 O O . ILE A 1 86 ? -0.245 -13.143 17.612 1.00 87.12 86 ILE A O 1
ATOM 717 N N . ARG A 1 87 ? 0.012 -15.195 18.499 1.00 88.94 87 ARG A N 1
ATOM 718 C CA . ARG A 1 87 ? -1.250 -15.739 17.986 1.00 88.94 87 ARG A CA 1
ATOM 719 C C . ARG A 1 87 ? -2.440 -14.889 18.439 1.00 88.94 87 ARG A C 1
ATOM 721 O O . ARG A 1 87 ? -3.293 -14.545 17.620 1.00 88.94 87 ARG A O 1
ATOM 728 N N . ASP A 1 88 ? -2.468 -14.470 19.703 1.00 89.12 88 ASP A N 1
ATOM 729 C CA . ASP A 1 88 ? -3.514 -13.577 20.214 1.00 89.12 88 ASP A CA 1
ATOM 730 C C . ASP A 1 88 ? -3.477 -12.194 19.550 1.00 89.12 88 ASP A C 1
ATOM 732 O O . ASP A 1 88 ? -4.520 -11.662 19.162 1.00 89.12 88 ASP A O 1
ATOM 736 N N . LYS A 1 89 ? -2.284 -11.625 19.333 1.00 93.19 89 LYS A N 1
ATOM 737 C CA . LYS A 1 89 ? -2.131 -10.358 18.596 1.00 93.19 89 LYS A CA 1
ATOM 738 C C . LYS A 1 89 ? -2.616 -10.459 17.153 1.00 93.19 89 LYS A C 1
ATOM 740 O O . LYS A 1 89 ? -3.290 -9.541 16.691 1.00 93.19 89 LYS A O 1
ATOM 745 N N . ILE A 1 90 ? -2.327 -11.565 16.467 1.00 94.44 90 ILE A N 1
ATOM 746 C CA . ILE A 1 90 ? -2.816 -11.841 15.110 1.00 94.44 90 ILE A CA 1
ATOM 747 C C . ILE A 1 90 ? -4.346 -11.897 15.106 1.00 94.44 90 ILE A C 1
ATOM 749 O O . ILE A 1 90 ? -4.981 -11.210 14.308 1.00 94.44 90 ILE A O 1
ATOM 753 N N . ARG A 1 91 ? -4.957 -12.637 16.041 1.00 93.75 91 ARG A N 1
ATOM 754 C CA . ARG A 1 91 ? -6.423 -12.717 16.172 1.00 93.75 91 ARG A CA 1
ATOM 755 C C . ARG A 1 91 ? -7.055 -11.342 16.403 1.00 93.75 91 ARG A C 1
ATOM 757 O O . ARG A 1 91 ? -8.041 -11.002 15.747 1.00 93.75 91 ARG A O 1
ATOM 764 N N . ILE A 1 92 ? -6.476 -10.534 17.295 1.00 96.12 92 ILE A N 1
ATOM 765 C CA . ILE A 1 92 ? -6.925 -9.158 17.558 1.00 96.12 92 ILE A CA 1
ATOM 766 C C . ILE A 1 92 ? -6.787 -8.295 16.299 1.00 96.12 92 ILE A C 1
ATOM 768 O O . ILE A 1 92 ? -7.733 -7.591 15.940 1.00 96.12 92 ILE A O 1
ATOM 772 N N . PHE A 1 93 ? -5.643 -8.366 15.613 1.00 97.50 93 PHE A N 1
ATOM 773 C CA . PHE A 1 93 ? -5.390 -7.615 14.386 1.00 97.50 93 PHE A CA 1
ATOM 774 C C . PHE A 1 93 ? -6.417 -7.952 13.304 1.00 97.50 93 PHE A C 1
ATOM 776 O O . PHE A 1 93 ? -7.068 -7.044 12.791 1.00 97.50 93 PHE A O 1
ATOM 783 N N . ILE A 1 94 ? -6.611 -9.237 12.995 1.00 96.81 94 ILE A N 1
ATOM 784 C CA . ILE A 1 94 ? -7.526 -9.674 11.935 1.00 96.81 94 ILE A CA 1
ATOM 785 C C . ILE A 1 94 ? -8.971 -9.291 12.272 1.00 96.81 94 ILE A C 1
ATOM 787 O O . ILE A 1 94 ? -9.667 -8.715 11.435 1.00 96.81 94 ILE A O 1
ATOM 791 N N . SER A 1 95 ? -9.414 -9.535 13.509 1.00 96.81 95 SER A N 1
ATOM 792 C CA . SER A 1 95 ? -10.762 -9.164 13.960 1.00 96.81 95 SER A CA 1
ATOM 793 C C . SER A 1 95 ? -11.012 -7.658 13.831 1.00 96.81 95 SER A C 1
ATOM 795 O O . SER A 1 95 ? -12.027 -7.231 13.273 1.00 96.81 95 SER A O 1
ATOM 797 N N . ALA A 1 96 ? -10.064 -6.831 14.286 1.00 98.12 96 ALA A N 1
ATOM 798 C CA . ALA A 1 96 ? -10.167 -5.383 14.163 1.00 98.12 96 ALA A CA 1
ATOM 799 C C . ALA A 1 96 ? -10.108 -4.920 12.699 1.00 98.12 96 ALA A C 1
ATOM 801 O O . ALA A 1 96 ? -10.889 -4.052 12.305 1.00 98.12 96 ALA A O 1
ATOM 802 N N . TYR A 1 97 ? -9.232 -5.514 11.884 1.00 98.31 97 TYR A N 1
ATOM 803 C CA . TYR A 1 97 ? -9.108 -5.222 10.459 1.00 98.31 97 TYR A CA 1
ATOM 804 C C . TYR A 1 97 ? -10.429 -5.469 9.724 1.00 98.31 97 TYR A C 1
ATOM 806 O O . TYR A 1 97 ? -10.929 -4.561 9.064 1.00 98.31 97 TYR A O 1
ATOM 814 N N . ILE A 1 98 ? -11.023 -6.660 9.873 1.00 97.69 98 ILE A N 1
ATOM 815 C CA . ILE A 1 98 ? -12.268 -7.045 9.186 1.00 97.69 98 ILE A CA 1
ATOM 816 C C . ILE A 1 98 ? -13.402 -6.082 9.549 1.00 97.69 98 ILE A C 1
ATOM 818 O O . ILE A 1 98 ? -14.147 -5.628 8.683 1.00 97.69 98 ILE A O 1
ATOM 822 N N . LYS A 1 99 ? -13.520 -5.710 10.826 1.00 97.56 99 LYS A N 1
ATOM 823 C CA . LYS A 1 99 ? -14.546 -4.755 11.259 1.00 97.56 99 LYS A CA 1
ATOM 824 C C . LYS A 1 99 ? -14.317 -3.357 10.683 1.00 97.56 99 LYS A C 1
ATOM 826 O O . LYS A 1 99 ? -15.278 -2.676 10.334 1.00 97.56 99 LYS A O 1
ATOM 831 N N . ILE A 1 100 ? -13.061 -2.924 10.556 1.00 97.25 100 ILE A N 1
ATOM 832 C CA . ILE A 1 100 ? -12.718 -1.647 9.918 1.00 97.25 100 ILE A CA 1
ATOM 833 C C . ILE A 1 100 ? -13.012 -1.674 8.417 1.00 97.25 100 ILE A C 1
ATOM 835 O O . ILE A 1 100 ? -13.598 -0.716 7.909 1.00 97.25 100 ILE A O 1
ATOM 839 N N . ASP A 1 101 ? -12.672 -2.763 7.729 1.00 96.88 101 ASP A N 1
ATOM 840 C CA . ASP A 1 101 ? -12.984 -2.982 6.313 1.00 96.88 101 ASP A CA 1
ATOM 841 C C . ASP A 1 101 ? -14.486 -2.807 6.022 1.00 96.88 101 ASP A C 1
ATOM 843 O O . ASP A 1 101 ? -14.875 -2.071 5.109 1.00 96.88 101 ASP A O 1
ATOM 847 N N . GLN A 1 102 ? -15.334 -3.395 6.870 1.00 95.19 102 GLN A N 1
ATOM 848 C CA . GLN A 1 102 ? -16.792 -3.338 6.739 1.00 95.19 102 GLN A CA 1
ATOM 849 C C . GLN A 1 102 ? -17.362 -1.921 6.876 1.00 95.19 102 GLN A C 1
ATOM 851 O O . GLN A 1 102 ? -18.361 -1.593 6.237 1.00 95.19 102 GLN A O 1
ATOM 856 N N . ILE A 1 103 ? -16.754 -1.063 7.700 1.00 95.12 103 ILE A N 1
ATOM 857 C CA . ILE A 1 103 ? -17.297 0.277 7.967 1.00 95.12 103 ILE A CA 1
ATOM 858 C C . ILE A 1 103 ? -16.644 1.389 7.151 1.00 95.12 103 ILE A C 1
ATOM 860 O O . ILE A 1 103 ? -17.166 2.507 7.149 1.00 95.12 103 ILE A O 1
ATOM 864 N N . ILE A 1 104 ? -15.511 1.126 6.490 1.00 93.25 104 ILE A N 1
ATOM 865 C CA . ILE A 1 104 ? -14.715 2.170 5.830 1.00 93.25 104 ILE A CA 1
ATOM 866 C C . ILE A 1 104 ? -15.545 2.936 4.791 1.00 93.25 104 ILE A C 1
ATOM 868 O O . ILE A 1 104 ? -15.395 4.141 4.630 1.00 93.25 104 ILE A O 1
ATOM 872 N N . GLU A 1 105 ? -16.502 2.264 4.158 1.00 90.12 105 GLU A N 1
ATOM 873 C CA . GLU A 1 105 ? -17.403 2.843 3.161 1.00 90.12 105 GLU A CA 1
ATOM 874 C C . GLU A 1 105 ? -18.321 3.944 3.687 1.00 90.12 105 GLU A C 1
ATOM 876 O O . GLU A 1 105 ? -18.738 4.837 2.948 1.00 90.12 105 GLU A O 1
ATOM 881 N N . ASN A 1 106 ? -18.596 3.907 4.989 1.00 92.00 106 ASN A N 1
ATOM 882 C CA . ASN A 1 106 ? -19.492 4.834 5.665 1.00 92.00 106 ASN A CA 1
ATOM 883 C C . ASN A 1 106 ? -18.761 6.083 6.180 1.00 92.00 106 ASN A C 1
ATOM 885 O O . ASN A 1 106 ? -19.383 6.987 6.744 1.00 92.00 106 ASN A O 1
ATOM 889 N N . ILE A 1 107 ? -17.439 6.158 5.999 1.00 94.25 107 ILE A N 1
ATOM 890 C CA . ILE A 1 107 ? -16.601 7.253 6.486 1.00 94.25 107 ILE A CA 1
ATOM 891 C C . ILE A 1 107 ? -16.204 8.162 5.317 1.00 94.25 107 ILE A C 1
ATOM 893 O O . ILE A 1 107 ? -15.990 7.740 4.184 1.00 94.25 107 ILE A O 1
ATOM 897 N N . ASN A 1 108 ? -16.100 9.466 5.587 1.00 95.06 108 ASN A N 1
ATOM 898 C CA . ASN A 1 108 ? -15.681 10.438 4.584 1.00 95.06 108 ASN A CA 1
ATOM 899 C C . ASN A 1 108 ? -14.286 10.105 4.009 1.00 95.06 108 ASN A C 1
ATOM 901 O O . ASN A 1 108 ? -13.305 10.036 4.747 1.00 95.06 108 ASN A O 1
ATOM 905 N N . CYS A 1 109 ? -14.197 9.995 2.680 1.00 96.06 109 CYS A N 1
ATOM 906 C CA . CYS A 1 109 ? -12.975 9.619 1.962 1.00 96.06 109 CYS A CA 1
ATOM 907 C C . CYS A 1 109 ? -11.757 10.502 2.288 1.00 96.06 109 CYS A C 1
ATOM 909 O O . CYS A 1 109 ? -10.656 9.980 2.427 1.00 96.06 109 CYS A O 1
ATOM 911 N N . ASN A 1 110 ? -11.922 11.820 2.436 1.00 95.75 110 ASN A N 1
ATOM 912 C CA . ASN A 1 110 ? -10.789 12.713 2.712 1.00 95.75 110 ASN A CA 1
ATOM 913 C C . ASN A 1 110 ? -10.240 12.494 4.127 1.00 95.75 110 ASN A C 1
ATOM 915 O O . ASN A 1 110 ? -9.031 12.518 4.336 1.00 95.75 110 ASN A O 1
ATOM 919 N N . LEU A 1 111 ? -11.129 12.247 5.094 1.00 95.75 111 LEU A N 1
ATOM 920 C CA . LEU A 1 111 ? -10.744 11.898 6.461 1.00 95.75 111 LEU A CA 1
ATOM 921 C C . LEU A 1 111 ? -10.006 10.558 6.494 1.00 95.75 111 LEU A C 1
ATOM 923 O O . LEU A 1 111 ? -8.988 10.447 7.174 1.00 95.75 111 LEU A O 1
ATOM 927 N N . LEU A 1 112 ? -10.501 9.565 5.750 1.00 96.81 112 LEU A N 1
ATOM 928 C CA . LEU A 1 112 ? -9.847 8.265 5.630 1.00 96.81 112 LEU A CA 1
ATOM 929 C C . LEU A 1 112 ? -8.445 8.399 5.051 1.00 96.81 112 LEU A C 1
ATOM 931 O O . LEU A 1 112 ? -7.507 7.933 5.679 1.00 96.81 112 LEU A O 1
ATOM 935 N N . LEU A 1 113 ? -8.287 9.076 3.911 1.00 97.62 113 LEU A N 1
ATOM 936 C CA . LEU A 1 113 ? -6.978 9.268 3.278 1.00 97.62 113 LEU A CA 1
ATOM 937 C C . LEU A 1 113 ? -5.991 9.995 4.203 1.00 97.62 113 LEU A C 1
ATOM 939 O O . LEU A 1 113 ? -4.834 9.595 4.285 1.00 97.62 113 LEU A O 1
ATOM 943 N N . ASP A 1 114 ? -6.448 10.993 4.965 1.00 96.69 114 ASP A N 1
ATOM 944 C CA . ASP A 1 114 ? -5.622 11.652 5.986 1.00 96.69 114 ASP A CA 1
ATOM 945 C C . ASP A 1 114 ? -5.162 10.673 7.083 1.00 96.69 114 ASP A C 1
ATOM 947 O O . ASP A 1 114 ? -4.010 10.709 7.505 1.00 96.69 114 ASP A O 1
ATOM 951 N N . CYS A 1 115 ? -6.021 9.747 7.520 1.00 96.81 115 CYS A N 1
ATOM 952 C CA . CYS A 1 115 ? -5.645 8.731 8.510 1.00 96.81 115 CYS A CA 1
ATOM 953 C C . CYS A 1 115 ? -4.731 7.644 7.919 1.00 96.81 115 CYS A C 1
ATOM 955 O O . CYS A 1 115 ? -3.742 7.274 8.549 1.00 96.81 115 CYS A O 1
ATOM 957 N N . LEU A 1 116 ? -5.035 7.158 6.712 1.00 97.19 116 LEU A N 1
ATOM 958 C CA . LEU A 1 116 ? -4.271 6.123 6.009 1.00 97.19 116 LEU A CA 1
ATOM 959 C C . LEU A 1 116 ? -2.904 6.629 5.522 1.00 97.19 116 LEU A C 1
ATOM 961 O O . LEU A 1 116 ? -2.020 5.817 5.274 1.00 97.19 116 LEU A O 1
ATOM 965 N N . SER A 1 117 ? -2.692 7.948 5.441 1.00 96.50 117 SER A N 1
ATOM 966 C CA . SER A 1 117 ? -1.398 8.558 5.085 1.00 96.50 117 SER A CA 1
ATOM 967 C C . SER A 1 117 ? -0.234 8.160 6.001 1.00 96.50 117 SER A C 1
ATOM 969 O O . SER A 1 117 ? 0.926 8.330 5.632 1.00 96.50 117 SER A O 1
ATOM 971 N N . LEU A 1 118 ? -0.536 7.613 7.183 1.00 95.62 118 LEU A N 1
ATOM 972 C CA . LEU A 1 118 ? 0.455 7.086 8.117 1.00 95.62 118 LEU A CA 1
ATOM 973 C C . LEU A 1 118 ? 0.980 5.702 7.716 1.00 95.62 118 LEU A C 1
ATOM 975 O O . LEU A 1 118 ? 2.111 5.377 8.060 1.00 95.62 118 LEU A O 1
ATOM 979 N N . ILE A 1 119 ? 0.191 4.904 6.987 1.00 96.88 119 ILE A N 1
ATOM 980 C CA . ILE A 1 119 ? 0.545 3.523 6.626 1.00 96.88 119 ILE A CA 1
ATOM 981 C C . ILE A 1 119 ? 1.833 3.473 5.787 1.00 96.88 119 ILE A C 1
ATOM 983 O O . ILE A 1 119 ? 2.736 2.723 6.155 1.00 96.88 119 ILE A O 1
ATOM 987 N N . PRO A 1 120 ? 2.008 4.301 4.730 1.00 95.25 120 PRO A N 1
ATOM 988 C CA . PRO A 1 120 ? 3.225 4.263 3.923 1.00 95.25 120 PRO A CA 1
ATOM 989 C C . PRO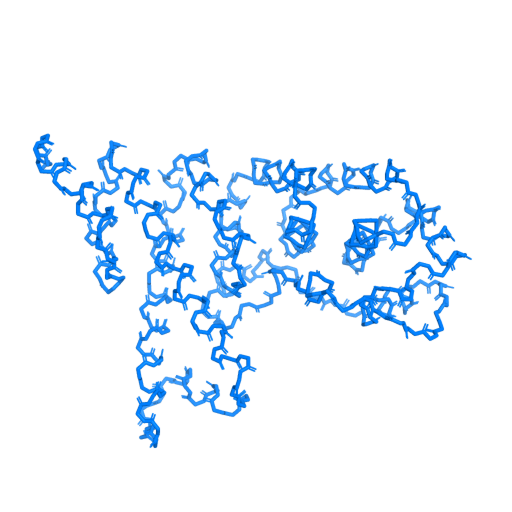 A 1 120 ? 4.521 4.559 4.675 1.00 95.25 120 PRO A C 1
ATOM 991 O O . PRO A 1 120 ? 5.594 4.196 4.208 1.00 95.25 120 PRO A O 1
ATOM 994 N N . LEU A 1 121 ? 4.433 5.189 5.847 1.00 92.19 121 LEU A N 1
ATOM 995 C CA . LEU A 1 121 ? 5.588 5.544 6.668 1.00 92.19 121 LEU A CA 1
ATOM 996 C C . LEU A 1 121 ? 6.081 4.380 7.542 1.00 92.19 121 LEU A C 1
ATOM 998 O O . LEU A 1 121 ? 6.993 4.564 8.342 1.00 92.19 121 LEU A O 1
ATOM 1002 N N . SER A 1 122 ? 5.462 3.203 7.442 1.00 91.12 122 SER A N 1
ATOM 1003 C CA . SER A 1 122 ? 5.791 2.015 8.229 1.00 91.12 122 SER A CA 1
ATOM 1004 C C . SER A 1 122 ? 5.888 0.779 7.334 1.00 91.12 122 SER A C 1
ATOM 1006 O O . SER A 1 122 ? 5.138 0.636 6.364 1.00 91.12 122 SER A O 1
ATOM 1008 N N . LYS A 1 123 ? 6.814 -0.130 7.663 1.00 86.75 123 LYS A N 1
ATOM 1009 C CA . LYS A 1 123 ? 6.943 -1.430 6.992 1.00 86.75 123 LYS A CA 1
ATOM 1010 C C . LYS A 1 123 ? 5.809 -2.338 7.472 1.00 86.75 123 LYS A C 1
ATOM 1012 O O . LYS A 1 123 ? 5.883 -2.892 8.562 1.00 86.75 123 LYS A O 1
ATOM 1017 N N . THR A 1 124 ? 4.750 -2.421 6.680 1.00 93.19 124 THR A N 1
ATOM 1018 C CA . THR A 1 124 ? 3.504 -3.131 6.996 1.00 93.19 124 THR A CA 1
ATOM 1019 C C . THR A 1 124 ? 3.207 -4.134 5.888 1.00 93.19 124 THR A C 1
ATOM 1021 O O . THR A 1 124 ? 3.544 -3.881 4.735 1.00 93.19 124 THR A O 1
ATOM 1024 N N . ASN A 1 125 ? 2.602 -5.280 6.198 1.00 91.94 125 ASN A N 1
ATOM 1025 C CA . ASN A 1 125 ? 2.304 -6.301 5.184 1.00 91.94 125 ASN A CA 1
ATOM 1026 C C . ASN A 1 125 ? 0.804 -6.472 4.919 1.00 91.94 125 ASN A C 1
ATOM 1028 O O . ASN A 1 125 ? 0.429 -7.089 3.921 1.00 91.94 125 ASN A O 1
ATOM 1032 N N . THR A 1 126 ? -0.068 -5.921 5.769 1.00 96.00 126 THR A N 1
ATOM 1033 C CA . THR A 1 126 ? -1.510 -6.146 5.640 1.00 96.00 126 THR A CA 1
ATOM 1034 C C . THR A 1 126 ? -2.366 -4.884 5.731 1.00 96.00 126 THR A C 1
ATOM 1036 O O . THR A 1 126 ? -3.316 -4.732 4.956 1.00 96.00 126 THR A O 1
ATOM 1039 N N . VAL A 1 127 ? -2.082 -3.950 6.640 1.00 97.44 127 VAL A N 1
ATOM 1040 C CA . VAL A 1 127 ? -2.964 -2.798 6.908 1.00 97.44 127 VAL A CA 1
ATOM 1041 C C . VAL A 1 127 ? -3.153 -1.898 5.677 1.00 97.44 127 VAL A C 1
ATOM 1043 O O . VAL A 1 127 ? -4.218 -1.309 5.487 1.00 97.44 127 VAL A O 1
ATOM 1046 N N . GLN A 1 128 ? -2.173 -1.850 4.774 1.00 96.94 128 GLN A N 1
ATOM 1047 C CA . GLN A 1 128 ? -2.244 -1.141 3.499 1.00 96.94 128 GLN A CA 1
ATOM 1048 C C . GLN A 1 128 ? -3.393 -1.601 2.605 1.00 96.94 128 GLN A C 1
ATOM 1050 O O . GLN A 1 128 ? -3.907 -0.785 1.842 1.00 96.94 128 GLN A O 1
ATOM 1055 N N . PHE A 1 129 ? -3.877 -2.841 2.727 1.00 97.44 129 PHE A N 1
ATOM 1056 C CA . PHE A 1 129 ? -5.035 -3.311 1.963 1.00 97.44 129 PHE A CA 1
ATOM 1057 C C . PHE A 1 129 ? -6.325 -2.532 2.288 1.00 97.44 129 PHE A C 1
ATOM 1059 O O . PHE A 1 129 ? -7.264 -2.551 1.500 1.00 97.44 129 PHE A O 1
ATOM 1066 N N . LEU A 1 130 ? -6.364 -1.711 3.344 1.00 97.50 130 LEU A N 1
ATOM 1067 C CA . LEU A 1 130 ? -7.450 -0.739 3.525 1.00 97.50 130 LEU A CA 1
ATOM 1068 C C . LEU A 1 130 ? -7.536 0.283 2.368 1.00 97.50 130 LEU A C 1
ATOM 1070 O O . LEU A 1 130 ? -8.624 0.773 2.053 1.00 97.50 130 LEU A O 1
ATOM 1074 N N . PHE A 1 131 ? -6.427 0.563 1.666 1.00 97.50 131 PHE A N 1
ATOM 1075 C CA . PHE A 1 131 ? -6.462 1.312 0.405 1.00 97.50 131 PHE A CA 1
ATOM 1076 C C . PHE A 1 131 ? -7.209 0.553 -0.698 1.00 97.50 131 PHE A C 1
ATOM 1078 O O . PHE A 1 131 ? -7.899 1.199 -1.490 1.00 97.50 131 PHE A O 1
ATOM 1085 N N . PHE A 1 132 ? -7.117 -0.786 -0.754 1.00 95.75 132 PHE A N 1
ATOM 1086 C CA . PHE A 1 132 ? -7.901 -1.593 -1.698 1.00 95.75 132 PHE A CA 1
ATOM 1087 C C . PHE A 1 132 ? -9.382 -1.374 -1.441 1.00 95.75 132 PHE A C 1
ATOM 1089 O O . PHE A 1 132 ? -10.083 -0.918 -2.345 1.00 95.75 132 PHE A O 1
ATOM 1096 N N . ARG A 1 133 ? -9.841 -1.604 -0.205 1.00 95.69 133 ARG A N 1
ATOM 1097 C CA . ARG A 1 133 ? -11.252 -1.433 0.147 1.00 95.69 133 ARG A CA 1
ATOM 1098 C C . ARG A 1 133 ? -11.781 -0.054 -0.227 1.00 95.69 133 ARG A C 1
ATOM 1100 O O . ARG A 1 133 ? -12.803 0.049 -0.907 1.00 95.69 133 ARG A O 1
ATOM 1107 N N . LEU A 1 134 ? -11.065 1.007 0.152 1.00 96.69 134 LEU A N 1
ATOM 1108 C CA . LEU A 1 134 ? -11.472 2.373 -0.174 1.00 96.69 134 LEU A CA 1
ATOM 1109 C C . LEU A 1 134 ? -11.522 2.608 -1.692 1.00 96.69 134 LEU A C 1
ATOM 1111 O O . LEU A 1 134 ? -12.440 3.258 -2.197 1.00 96.69 134 LEU A O 1
ATOM 1115 N N . ALA A 1 135 ? -10.570 2.065 -2.448 1.00 96.81 135 ALA A N 1
ATOM 1116 C CA . ALA A 1 135 ? -10.504 2.259 -3.889 1.00 96.81 135 ALA A CA 1
ATOM 1117 C C . ALA A 1 135 ? -11.554 1.478 -4.679 1.00 96.81 135 ALA A C 1
ATOM 1119 O O . ALA A 1 135 ? -11.951 1.940 -5.752 1.00 96.81 135 ALA A O 1
ATOM 1120 N N . LEU A 1 136 ? -12.050 0.351 -4.157 1.00 93.94 136 LEU A N 1
ATOM 1121 C CA . LEU A 1 136 ? -13.185 -0.358 -4.758 1.00 93.94 136 LEU A CA 1
ATOM 1122 C C . LEU A 1 136 ? -14.428 0.537 -4.856 1.00 93.94 136 LEU A C 1
ATOM 1124 O O . LEU A 1 136 ? -15.268 0.336 -5.729 1.00 93.94 136 LEU A O 1
ATOM 1128 N N . GLN A 1 137 ? -14.513 1.568 -4.013 1.00 92.00 137 GLN A N 1
ATOM 1129 C CA . GLN A 1 137 ? -15.629 2.511 -3.981 1.00 92.00 137 GLN A CA 1
ATOM 1130 C C . GLN A 1 137 ? -15.266 3.888 -4.531 1.00 92.00 137 GLN A C 1
ATOM 1132 O O . GLN A 1 137 ? -16.072 4.542 -5.196 1.00 92.00 137 GLN A O 1
ATOM 1137 N N . LYS A 1 138 ? -14.053 4.355 -4.223 1.00 95.38 138 LYS A N 1
ATOM 1138 C CA . LYS A 1 138 ? -13.542 5.697 -4.516 1.00 95.38 138 LYS A CA 1
ATOM 1139 C C . LYS A 1 138 ? -12.145 5.607 -5.137 1.00 95.38 138 LYS A C 1
ATOM 1141 O O . LYS A 1 138 ? -11.183 6.189 -4.641 1.00 95.38 138 LYS A O 1
ATOM 1146 N N . SER A 1 139 ? -12.042 4.904 -6.264 1.00 96.19 139 SER A N 1
ATOM 1147 C CA . SER A 1 139 ? -10.776 4.658 -6.975 1.00 96.19 139 SER A CA 1
ATOM 1148 C C . SER A 1 139 ? -10.005 5.932 -7.321 1.00 96.19 139 SER A C 1
ATOM 1150 O O . SER A 1 139 ? -8.810 6.019 -7.055 1.00 96.19 139 SER A O 1
ATOM 1152 N N . ARG A 1 140 ? -10.680 6.945 -7.883 1.00 96.69 140 ARG A N 1
ATOM 1153 C CA . ARG A 1 140 ? -10.042 8.204 -8.307 1.00 96.69 140 ARG A CA 1
ATOM 1154 C C . ARG A 1 140 ? -9.349 8.941 -7.147 1.00 96.69 140 ARG A C 1
ATOM 1156 O O . ARG A 1 140 ? -8.166 9.229 -7.306 1.00 96.69 140 ARG A O 1
ATOM 1163 N N . PRO A 1 141 ? -10.011 9.220 -6.002 1.00 97.12 141 PRO A N 1
ATOM 1164 C CA . PRO A 1 141 ? -9.342 9.802 -4.838 1.00 97.12 141 PRO A CA 1
ATOM 1165 C C . PRO A 1 141 ? -8.124 9.016 -4.349 1.00 97.12 141 PRO A C 1
ATOM 1167 O O . PRO A 1 141 ? -7.098 9.630 -4.078 1.00 97.12 141 PRO A O 1
ATOM 1170 N N . VAL A 1 142 ? -8.205 7.682 -4.273 1.00 97.88 142 VAL A N 1
ATOM 1171 C CA . VAL A 1 142 ? -7.078 6.850 -3.810 1.00 97.88 142 VAL A CA 1
ATOM 1172 C C . VAL A 1 142 ? -5.901 6.920 -4.784 1.00 97.88 142 VAL A C 1
ATOM 1174 O O . VAL A 1 142 ? -4.774 7.168 -4.367 1.00 97.88 142 VAL A O 1
ATOM 1177 N N . LEU A 1 143 ? -6.160 6.770 -6.086 1.00 98.06 143 LEU A N 1
ATOM 1178 C CA . LEU A 1 143 ? -5.129 6.862 -7.124 1.00 98.06 143 LEU A CA 1
ATOM 1179 C C . LEU A 1 143 ? -4.460 8.240 -7.144 1.00 98.06 143 LEU A C 1
ATOM 1181 O O . LEU A 1 143 ? -3.237 8.322 -7.219 1.00 98.06 143 LEU A O 1
ATOM 1185 N N . TYR A 1 144 ? -5.254 9.311 -7.051 1.00 97.50 144 TYR A N 1
ATOM 1186 C CA . TYR A 1 144 ? -4.741 10.678 -6.986 1.00 97.50 144 TYR A CA 1
ATOM 1187 C C . TYR A 1 144 ? -3.896 10.897 -5.729 1.00 97.50 144 TYR A C 1
ATOM 1189 O O . TYR A 1 144 ? -2.793 11.422 -5.824 1.00 97.50 144 TYR A O 1
ATOM 1197 N N . PHE A 1 145 ? -4.371 10.439 -4.568 1.00 97.94 145 PHE A N 1
ATOM 1198 C CA . PHE A 1 145 ? -3.633 10.528 -3.312 1.00 97.94 145 PHE A CA 1
ATOM 1199 C C . PHE A 1 145 ? -2.272 9.829 -3.394 1.00 97.94 145 PHE A C 1
ATOM 1201 O O . PHE A 1 145 ? -1.258 10.436 -3.057 1.00 97.94 145 PHE A O 1
ATOM 1208 N N . LEU A 1 146 ? -2.231 8.577 -3.863 1.00 97.81 146 LEU A N 1
ATOM 1209 C CA . LEU A 1 146 ? -0.977 7.833 -3.978 1.00 97.81 146 LEU A CA 1
ATOM 1210 C C . LEU A 1 146 ? -0.017 8.507 -4.967 1.00 97.81 146 LEU A C 1
ATOM 1212 O O . LEU A 1 146 ? 1.160 8.659 -4.656 1.00 97.81 146 LEU A O 1
ATOM 1216 N N . PHE A 1 147 ? -0.514 8.951 -6.127 1.00 97.50 147 PHE A N 1
ATOM 1217 C CA . PHE A 1 147 ? 0.326 9.560 -7.158 1.00 97.50 147 PHE A CA 1
ATOM 1218 C C . PHE A 1 147 ? 0.842 10.954 -6.783 1.00 97.50 147 PHE A C 1
ATOM 1220 O O . PHE A 1 147 ? 2.015 11.243 -6.994 1.00 97.50 147 PHE A O 1
ATOM 1227 N N . GLU A 1 148 ? 0.024 11.827 -6.192 1.00 96.62 148 GLU A N 1
ATOM 1228 C CA . GLU A 1 148 ? 0.505 13.155 -5.785 1.00 96.62 148 GLU A CA 1
ATOM 1229 C C . GLU A 1 148 ? 1.601 13.065 -4.719 1.00 96.62 148 GLU A C 1
ATOM 1231 O O . GLU A 1 148 ? 2.556 13.841 -4.748 1.00 96.62 148 GLU A O 1
ATOM 1236 N N . ASN A 1 149 ? 1.533 12.066 -3.835 1.00 96.94 149 ASN A N 1
ATOM 1237 C CA . ASN A 1 149 ? 2.578 11.844 -2.840 1.00 96.94 149 ASN A CA 1
ATOM 1238 C C . ASN A 1 149 ? 3.870 11.225 -3.415 1.00 96.94 149 ASN A C 1
ATOM 1240 O O . ASN A 1 149 ? 4.919 11.333 -2.781 1.00 96.94 149 ASN A O 1
ATOM 1244 N N . VAL A 1 150 ? 3.856 10.664 -4.635 1.00 96.50 150 VAL A N 1
ATOM 1245 C CA . VAL A 1 150 ? 5.096 10.277 -5.345 1.00 96.50 150 VAL A CA 1
ATOM 1246 C C . VAL A 1 150 ? 5.990 11.496 -5.581 1.00 96.50 150 VAL A C 1
ATOM 1248 O O . VAL A 1 150 ? 7.210 11.394 -5.489 1.00 96.50 150 VAL A O 1
ATOM 1251 N N . LYS A 1 151 ? 5.406 12.670 -5.849 1.00 90.06 151 LYS A N 1
ATOM 1252 C CA . LYS A 1 151 ? 6.176 13.894 -6.117 1.00 90.06 151 LYS A CA 1
ATOM 1253 C C . LYS A 1 151 ? 6.859 14.438 -4.861 1.00 90.06 151 LYS A C 1
ATOM 1255 O O . LYS A 1 151 ? 7.960 14.969 -4.959 1.00 90.06 151 LYS A O 1
ATOM 1260 N N . SER A 1 152 ? 6.211 14.323 -3.701 1.00 91.81 152 SER A N 1
ATOM 1261 C CA . SER A 1 152 ? 6.722 14.846 -2.428 1.00 91.81 152 SER A CA 1
ATOM 1262 C C . SER A 1 152 ? 7.667 13.873 -1.722 1.00 91.81 152 SER A C 1
ATOM 1264 O O . SER A 1 152 ? 8.646 14.307 -1.121 1.00 91.81 152 SER A O 1
ATOM 1266 N N . ASN A 1 153 ? 7.398 12.567 -1.796 1.00 94.56 153 ASN A N 1
ATOM 1267 C CA . ASN A 1 153 ? 8.209 11.532 -1.162 1.00 94.56 153 ASN A CA 1
ATOM 1268 C C . ASN A 1 153 ? 8.288 10.267 -2.046 1.00 94.56 153 ASN A C 1
ATOM 1270 O O . ASN A 1 153 ? 7.632 9.258 -1.762 1.00 94.56 153 ASN A O 1
ATOM 1274 N N . PRO A 1 154 ? 9.089 10.305 -3.130 1.00 94.12 154 PRO A N 1
ATOM 1275 C CA . PRO A 1 154 ? 9.138 9.236 -4.128 1.00 94.12 154 PRO A CA 1
ATOM 1276 C C . PRO A 1 154 ? 9.607 7.899 -3.552 1.00 94.12 154 PRO A C 1
ATOM 1278 O O . PRO A 1 154 ? 9.079 6.860 -3.933 1.00 94.12 154 PRO A O 1
ATOM 1281 N N . ILE A 1 155 ? 10.551 7.919 -2.607 1.00 93.69 155 ILE A N 1
ATOM 1282 C CA . ILE A 1 155 ? 11.109 6.705 -1.994 1.00 93.69 155 ILE A CA 1
ATOM 1283 C C . ILE A 1 155 ? 10.004 5.882 -1.323 1.00 93.69 155 ILE A C 1
ATOM 1285 O O . ILE A 1 155 ? 9.949 4.669 -1.494 1.00 93.69 155 ILE A O 1
ATOM 1289 N N . VAL A 1 156 ? 9.088 6.549 -0.618 1.00 94.12 156 VAL A N 1
ATOM 1290 C CA . VAL A 1 156 ? 7.969 5.892 0.065 1.00 94.12 156 VAL A CA 1
ATOM 1291 C C . VAL A 1 156 ? 6.836 5.556 -0.901 1.00 94.12 156 VAL A C 1
ATOM 1293 O O . VAL A 1 156 ? 6.305 4.449 -0.878 1.00 94.12 156 VAL A O 1
ATOM 1296 N N . TYR A 1 157 ? 6.434 6.502 -1.751 1.00 96.94 157 TYR A N 1
ATOM 1297 C CA . TYR A 1 157 ? 5.172 6.380 -2.482 1.00 96.94 157 TYR A CA 1
ATOM 1298 C C . TYR A 1 157 ? 5.284 5.703 -3.847 1.00 96.94 157 TYR A C 1
ATOM 1300 O O . TYR A 1 157 ? 4.267 5.212 -4.332 1.00 96.94 157 TYR A O 1
ATOM 1308 N N . ILE A 1 158 ? 6.469 5.611 -4.466 1.00 97.75 158 ILE A N 1
ATOM 1309 C CA . ILE A 1 158 ? 6.630 4.838 -5.710 1.00 97.75 158 ILE A CA 1
ATOM 1310 C C . ILE A 1 158 ? 6.288 3.356 -5.480 1.00 97.75 158 ILE A C 1
ATOM 1312 O O . ILE A 1 158 ? 5.447 2.850 -6.230 1.00 97.75 158 ILE A O 1
ATOM 1316 N N . PRO A 1 159 ? 6.832 2.664 -4.455 1.00 96.94 159 PRO A N 1
ATOM 1317 C CA . PRO A 1 159 ? 6.444 1.287 -4.141 1.00 96.94 159 PRO A CA 1
ATOM 1318 C C . PRO A 1 159 ? 4.935 1.116 -3.950 1.00 96.94 159 PRO A C 1
ATOM 1320 O O . PRO A 1 159 ? 4.323 0.240 -4.557 1.00 96.94 159 PRO A O 1
ATOM 1323 N N . TYR A 1 160 ? 4.310 2.005 -3.171 1.00 97.81 160 TYR A N 1
ATOM 1324 C CA . TYR A 1 160 ? 2.867 1.965 -2.926 1.00 97.81 160 TYR A CA 1
ATOM 1325 C C . TYR A 1 160 ? 2.059 2.183 -4.198 1.00 97.81 160 TYR A C 1
ATOM 1327 O O . TYR A 1 160 ? 1.192 1.373 -4.508 1.00 97.81 160 TYR A O 1
ATOM 1335 N N . PHE A 1 161 ? 2.335 3.249 -4.947 1.00 98.25 161 PHE A N 1
ATOM 1336 C CA . PHE A 1 161 ? 1.598 3.565 -6.163 1.00 98.25 161 PHE A CA 1
ATOM 1337 C C . PHE A 1 161 ? 1.723 2.441 -7.193 1.00 98.25 161 PHE A C 1
ATOM 1339 O O . PHE A 1 161 ? 0.714 1.950 -7.698 1.00 98.25 161 PHE A O 1
ATOM 1346 N N . THR A 1 162 ? 2.955 2.016 -7.480 1.00 98.25 162 THR A N 1
ATOM 1347 C CA . THR A 1 162 ? 3.235 1.014 -8.512 1.00 98.25 162 THR A CA 1
ATOM 1348 C C . THR A 1 162 ? 2.655 -0.335 -8.117 1.00 98.25 162 THR A C 1
ATOM 1350 O O . THR A 1 162 ? 1.894 -0.902 -8.894 1.00 98.25 162 THR A O 1
ATOM 1353 N N . SER A 1 163 ? 2.877 -0.811 -6.890 1.00 98.00 163 SER A N 1
ATOM 1354 C CA . SER A 1 163 ? 2.281 -2.062 -6.413 1.00 98.00 163 SER A CA 1
ATOM 1355 C C . SER A 1 163 ? 0.747 -2.009 -6.424 1.00 98.00 163 SER A C 1
ATOM 1357 O O . SER A 1 163 ? 0.099 -2.921 -6.940 1.00 98.00 163 SER A O 1
ATOM 1359 N N . PHE A 1 164 ? 0.152 -0.886 -6.014 1.00 98.31 164 PHE A N 1
ATOM 1360 C CA . PHE A 1 164 ? -1.297 -0.701 -6.000 1.00 98.31 164 PHE A CA 1
ATOM 1361 C C . PHE A 1 164 ? -1.940 -0.777 -7.392 1.00 98.31 164 PHE A C 1
ATOM 1363 O O . PHE A 1 164 ? -2.874 -1.552 -7.596 1.00 98.31 164 PHE A O 1
ATOM 1370 N N . VAL A 1 165 ? -1.452 -0.006 -8.376 1.00 98.25 165 VAL A N 1
ATOM 1371 C CA . VAL A 1 165 ? -2.029 -0.016 -9.740 1.00 98.25 165 VAL A CA 1
ATOM 1372 C C . VAL A 1 165 ? -1.786 -1.338 -10.469 1.00 98.25 165 VAL A C 1
ATOM 1374 O O . VAL A 1 165 ? -2.492 -1.685 -11.417 1.00 98.25 165 VAL A O 1
ATOM 1377 N N . THR A 1 166 ? -0.794 -2.095 -10.024 1.00 97.69 166 THR A N 1
ATOM 1378 C CA . THR A 1 166 ? -0.456 -3.394 -10.593 1.00 97.69 166 THR A CA 1
ATOM 1379 C C . THR A 1 166 ? -1.377 -4.485 -10.042 1.00 97.69 166 THR A C 1
ATOM 1381 O O . THR A 1 166 ? -1.933 -5.273 -10.807 1.00 97.69 166 THR A O 1
ATOM 1384 N N . ARG A 1 167 ? -1.600 -4.488 -8.722 1.00 97.56 167 ARG A N 1
ATOM 1385 C CA . ARG A 1 167 ? -2.311 -5.548 -7.994 1.00 97.56 167 ARG A CA 1
ATOM 1386 C C . ARG A 1 167 ? -3.817 -5.304 -7.856 1.00 97.56 167 ARG A C 1
ATOM 1388 O O . ARG A 1 167 ? -4.582 -6.262 -7.842 1.00 97.56 167 ARG A O 1
ATOM 1395 N N . CYS A 1 168 ? -4.282 -4.057 -7.789 1.00 97.38 168 CYS A N 1
ATOM 1396 C CA . CYS A 1 168 ? -5.705 -3.747 -7.618 1.00 97.38 168 CYS A CA 1
ATOM 1397 C C . CYS A 1 168 ? -6.442 -3.690 -8.970 1.00 97.38 168 CYS A C 1
ATOM 1399 O O . CYS A 1 168 ? -6.149 -2.841 -9.818 1.00 97.38 168 CYS A O 1
ATOM 1401 N N . LYS A 1 169 ? -7.442 -4.559 -9.181 1.00 95.94 169 LYS A N 1
ATOM 1402 C CA . LYS A 1 169 ? -8.294 -4.597 -10.388 1.00 95.94 169 LYS A CA 1
ATOM 1403 C C . LYS A 1 169 ? -9.339 -3.472 -10.375 1.00 95.94 169 LYS A C 1
ATOM 1405 O O . LYS A 1 169 ? -10.534 -3.701 -10.195 1.00 95.94 169 LYS A O 1
ATOM 1410 N N . ILE A 1 170 ? -8.879 -2.250 -10.610 1.00 95.62 170 ILE A N 1
ATOM 1411 C CA . ILE A 1 170 ? -9.696 -1.044 -10.803 1.00 95.62 170 ILE A CA 1
ATOM 1412 C C . ILE A 1 170 ? -9.313 -0.349 -12.115 1.00 95.62 170 ILE A C 1
ATOM 1414 O O . ILE A 1 170 ? -8.252 -0.605 -12.680 1.00 95.62 170 ILE A O 1
ATOM 1418 N N . ASN A 1 171 ? -10.148 0.572 -12.606 1.00 94.94 171 ASN A N 1
ATOM 1419 C CA . ASN A 1 171 ? -9.770 1.402 -13.751 1.00 94.94 171 ASN A CA 1
ATOM 1420 C C . ASN A 1 171 ? -8.678 2.408 -13.345 1.00 94.94 171 ASN A C 1
ATOM 1422 O O . ASN A 1 171 ? -8.968 3.454 -12.763 1.00 94.94 171 ASN A O 1
ATOM 1426 N N . ASN A 1 172 ? -7.428 2.082 -13.668 1.00 96.12 172 ASN A N 1
ATOM 1427 C CA . ASN A 1 172 ? -6.233 2.849 -13.316 1.00 96.12 172 ASN A CA 1
ATOM 1428 C C . ASN A 1 172 ? -5.438 3.345 -14.538 1.00 96.12 172 ASN A C 1
ATOM 1430 O O . ASN A 1 172 ? -4.388 3.961 -14.364 1.00 96.12 172 ASN A O 1
ATOM 1434 N N . LYS A 1 173 ? -5.962 3.165 -15.761 1.00 97.00 173 LYS A N 1
ATOM 1435 C CA . LYS A 1 173 ? -5.297 3.548 -17.021 1.00 97.00 173 LYS A CA 1
ATOM 1436 C C . LYS A 1 173 ? -4.752 4.975 -16.984 1.00 97.00 173 LYS A C 1
ATOM 1438 O O . LYS A 1 173 ? -3.579 5.200 -17.255 1.00 97.00 173 LYS A O 1
ATOM 1443 N N . ASN A 1 174 ? -5.579 5.942 -16.589 1.00 97.19 174 ASN A N 1
ATOM 1444 C CA . ASN A 1 174 ? -5.158 7.345 -16.537 1.00 97.19 174 ASN A CA 1
ATOM 1445 C C . ASN A 1 174 ? -4.046 7.595 -15.509 1.00 97.19 174 ASN A C 1
ATOM 1447 O O . ASN A 1 174 ? -3.178 8.421 -15.764 1.00 97.19 174 ASN A O 1
ATOM 1451 N N . ALA A 1 175 ? -4.053 6.885 -14.378 1.00 97.81 175 ALA A N 1
ATOM 1452 C CA . ALA A 1 175 ? -3.011 7.009 -13.363 1.00 97.81 175 ALA A CA 1
ATOM 1453 C C . ALA A 1 175 ? -1.683 6.414 -13.857 1.00 97.81 175 ALA A C 1
ATOM 1455 O O . ALA A 1 175 ? -0.643 7.049 -13.713 1.00 97.81 175 ALA A O 1
ATOM 1456 N N . ILE A 1 176 ? -1.720 5.253 -14.523 1.00 98.31 176 ILE A N 1
ATOM 1457 C CA . ILE A 1 176 ? -0.535 4.650 -15.155 1.00 98.31 176 ILE A CA 1
ATOM 1458 C C . ILE A 1 176 ? 0.044 5.591 -16.218 1.00 98.31 176 ILE A C 1
ATOM 1460 O O . ILE A 1 176 ? 1.246 5.827 -16.239 1.00 98.31 176 ILE A O 1
ATOM 1464 N N . LEU A 1 177 ? -0.799 6.194 -17.064 1.00 98.06 177 LEU A N 1
ATOM 1465 C CA . LEU A 1 177 ? -0.343 7.161 -18.069 1.00 98.06 177 LEU A CA 1
ATOM 1466 C C . LEU A 1 177 ? 0.305 8.409 -17.451 1.00 98.06 177 LEU A C 1
ATOM 1468 O O . LEU A 1 177 ? 1.292 8.906 -17.989 1.00 98.06 177 LEU A O 1
ATOM 1472 N N . GLN A 1 178 ? -0.220 8.904 -16.328 1.00 97.94 178 GLN A N 1
ATOM 1473 C CA . GLN A 1 178 ? 0.409 10.003 -15.589 1.00 97.94 178 GLN A CA 1
ATOM 1474 C C . GLN A 1 178 ? 1.756 9.587 -14.994 1.00 97.94 178 GLN A C 1
ATOM 1476 O O . GLN A 1 178 ? 2.700 10.372 -15.028 1.00 97.94 178 GLN A O 1
ATOM 1481 N N . PHE A 1 179 ? 1.868 8.352 -14.502 1.00 98.31 179 PHE A N 1
ATOM 1482 C CA . PHE A 1 179 ? 3.127 7.822 -13.993 1.00 98.31 179 PHE A CA 1
ATOM 1483 C C . PHE A 1 179 ? 4.174 7.644 -15.094 1.00 98.31 179 PHE A C 1
ATOM 1485 O O . PHE A 1 179 ? 5.313 8.039 -14.892 1.00 98.31 179 PHE A O 1
ATOM 1492 N N . ILE A 1 180 ? 3.793 7.151 -16.278 1.00 98.31 180 ILE A N 1
ATOM 1493 C CA . ILE A 1 180 ? 4.686 7.087 -17.449 1.00 98.31 180 ILE A CA 1
ATOM 1494 C C . ILE A 1 180 ? 5.258 8.474 -17.750 1.00 98.31 180 ILE A C 1
ATOM 1496 O O . ILE A 1 180 ? 6.474 8.629 -17.814 1.00 98.31 180 ILE A O 1
ATOM 1500 N N . LYS A 1 181 ? 4.392 9.493 -17.834 1.00 97.81 181 LYS A N 1
ATOM 1501 C CA . LYS A 1 181 ? 4.820 10.879 -18.062 1.00 97.81 181 LYS A CA 1
ATOM 1502 C C . LYS A 1 181 ? 5.767 11.376 -16.966 1.00 97.81 181 LYS A C 1
ATOM 1504 O O . LYS A 1 181 ? 6.766 12.019 -17.260 1.00 97.81 181 LYS A O 1
ATOM 1509 N N . TYR A 1 182 ? 5.475 11.052 -15.707 1.00 97.31 182 TYR A N 1
ATOM 1510 C CA . TYR A 1 182 ? 6.365 11.367 -14.592 1.00 97.31 182 TYR A CA 1
ATOM 1511 C C . TYR A 1 182 ? 7.755 10.742 -14.787 1.00 97.31 182 TYR A C 1
ATOM 1513 O O . TYR A 1 182 ? 8.743 11.452 -14.647 1.00 97.31 182 TYR A O 1
ATOM 1521 N N . VAL A 1 183 ? 7.853 9.462 -15.173 1.00 97.44 183 VAL A N 1
ATOM 1522 C CA . VAL A 1 183 ? 9.149 8.812 -15.456 1.00 97.44 183 VAL A CA 1
ATOM 1523 C C . VAL A 1 183 ? 9.878 9.477 -16.630 1.00 97.44 183 VAL A C 1
ATOM 1525 O O . VAL A 1 183 ? 11.089 9.667 -16.553 1.00 97.44 183 VAL A O 1
ATOM 1528 N N . GLU A 1 184 ? 9.164 9.860 -17.692 1.00 95.62 184 GLU A N 1
ATOM 1529 C CA . GLU A 1 184 ? 9.733 10.568 -18.854 1.00 95.62 184 GLU A CA 1
ATOM 1530 C C . GLU A 1 184 ? 10.315 11.942 -18.492 1.00 95.62 184 GLU A C 1
ATOM 1532 O O . GLU A 1 184 ? 11.337 12.346 -19.048 1.00 95.62 184 GLU A O 1
ATOM 1537 N N . GLU A 1 185 ? 9.671 12.658 -17.567 1.00 94.88 185 GLU A N 1
ATOM 1538 C CA . GLU A 1 185 ? 10.094 13.981 -17.094 1.00 94.88 185 GLU A CA 1
ATOM 1539 C C . GLU A 1 185 ? 11.292 13.917 -16.129 1.00 94.88 185 GLU A C 1
ATOM 1541 O O . GLU A 1 185 ? 11.990 14.918 -15.937 1.00 94.88 185 GLU A O 1
ATOM 1546 N N . LEU A 1 186 ? 11.567 12.755 -15.524 1.00 94.38 186 LEU A N 1
ATOM 1547 C CA . LEU A 1 186 ? 12.728 12.588 -14.655 1.00 94.38 186 LEU A CA 1
ATOM 1548 C C . LEU A 1 186 ? 14.034 12.625 -15.459 1.00 94.38 186 LEU A C 1
ATOM 1550 O O . LEU A 1 186 ? 14.186 12.005 -16.513 1.00 94.38 186 LEU A O 1
ATOM 1554 N N . LYS A 1 187 ? 15.044 13.302 -14.902 1.00 89.44 187 LYS A N 1
ATOM 1555 C CA . LYS A 1 187 ? 16.397 13.282 -15.462 1.00 89.44 187 LYS A CA 1
ATOM 1556 C C . LYS A 1 187 ? 16.941 11.852 -15.430 1.00 89.44 187 LYS A C 1
ATOM 1558 O O . LYS A 1 187 ? 17.126 11.280 -14.356 1.00 89.44 187 LYS A O 1
ATOM 1563 N N . ILE A 1 188 ? 17.251 11.323 -16.611 1.00 87.06 188 ILE A N 1
ATOM 1564 C CA . ILE A 1 188 ? 17.865 10.002 -16.771 1.00 87.06 188 ILE A CA 1
ATOM 1565 C C . ILE A 1 188 ? 19.181 9.961 -15.996 1.00 87.06 188 ILE A C 1
ATOM 1567 O O . ILE A 1 188 ? 20.032 10.844 -16.134 1.00 87.06 188 ILE A O 1
ATOM 1571 N N . GLY A 1 189 ? 19.355 8.914 -15.201 1.00 84.88 189 GLY A N 1
ATOM 1572 C CA . GLY A 1 189 ? 20.580 8.684 -14.457 1.00 84.88 189 GLY A CA 1
ATOM 1573 C C . GLY A 1 189 ? 20.435 7.549 -13.460 1.00 84.88 189 GLY A C 1
ATOM 1574 O O . GLY A 1 189 ? 19.438 6.838 -13.432 1.00 84.88 189 GLY A O 1
ATOM 1575 N N . THR A 1 190 ? 21.444 7.401 -12.616 1.00 81.00 190 THR A N 1
ATOM 1576 C CA . THR A 1 190 ? 21.514 6.357 -11.586 1.00 81.00 190 THR A CA 1
ATOM 1577 C C . THR A 1 190 ? 21.032 6.843 -10.219 1.00 81.00 190 THR A C 1
ATOM 1579 O O . THR A 1 190 ? 21.224 6.165 -9.216 1.00 81.00 190 THR A O 1
ATOM 1582 N N . GLY A 1 191 ? 20.408 8.023 -10.149 1.00 89.06 191 GLY A N 1
ATOM 1583 C CA . GLY A 1 191 ? 19.816 8.517 -8.909 1.00 89.06 191 GLY A CA 1
ATOM 1584 C C . GLY A 1 191 ? 18.673 7.609 -8.453 1.00 89.06 191 GLY A C 1
ATOM 1585 O O . GLY A 1 191 ? 17.850 7.201 -9.273 1.00 89.06 191 GLY A O 1
ATOM 1586 N N . LEU A 1 192 ? 18.600 7.339 -7.146 1.00 90.44 192 LEU A N 1
ATOM 1587 C CA . LEU A 1 192 ? 17.633 6.409 -6.552 1.00 90.44 192 LEU A CA 1
ATOM 1588 C C . LEU A 1 192 ? 16.189 6.670 -7.012 1.00 90.44 192 LEU A C 1
ATOM 1590 O O . LEU A 1 192 ? 15.481 5.729 -7.344 1.00 90.44 192 LEU A O 1
ATOM 1594 N N . ASN A 1 193 ? 15.769 7.935 -7.107 1.00 92.31 193 ASN A N 1
ATOM 1595 C CA . ASN A 1 193 ? 14.418 8.289 -7.556 1.00 92.31 193 ASN A CA 1
ATOM 1596 C C . ASN A 1 193 ? 14.126 7.817 -8.987 1.00 92.31 193 ASN A C 1
ATOM 1598 O O . ASN A 1 193 ? 13.055 7.272 -9.236 1.00 92.31 193 ASN A O 1
ATOM 1602 N N . PHE A 1 194 ? 15.067 8.008 -9.922 1.00 95.12 194 PHE A N 1
ATOM 1603 C CA . PHE A 1 194 ? 14.894 7.535 -11.297 1.00 95.12 194 PHE A CA 1
ATOM 1604 C C . PHE A 1 194 ? 14.894 6.009 -11.340 1.00 95.12 194 PHE A C 1
ATOM 1606 O O . PHE A 1 194 ? 14.029 5.426 -11.983 1.00 95.12 194 PHE A O 1
ATOM 1613 N N . VAL A 1 195 ? 15.817 5.362 -10.621 1.00 95.69 195 VAL A N 1
ATOM 1614 C CA . VAL A 1 195 ? 15.905 3.895 -10.570 1.00 95.69 195 VAL A CA 1
ATOM 1615 C C . VAL A 1 195 ? 14.625 3.280 -10.003 1.00 95.69 195 VAL A C 1
ATOM 1617 O O . VAL A 1 195 ? 14.071 2.378 -10.624 1.00 95.69 195 VAL A O 1
ATOM 1620 N N . LEU A 1 196 ? 14.096 3.816 -8.899 1.00 95.75 196 LEU A N 1
ATOM 1621 C CA . LEU A 1 196 ? 12.822 3.385 -8.317 1.00 95.75 196 LEU A CA 1
ATOM 1622 C C . LEU A 1 196 ? 11.653 3.597 -9.280 1.00 95.75 196 LEU A C 1
ATOM 1624 O O . LEU A 1 196 ? 10.839 2.696 -9.463 1.00 95.75 196 LEU A O 1
ATOM 1628 N N . ALA A 1 197 ? 11.558 4.770 -9.909 1.00 97.50 197 ALA A N 1
ATOM 1629 C CA . ALA A 1 197 ? 10.462 5.080 -10.823 1.00 97.50 197 ALA A CA 1
ATOM 1630 C C . ALA A 1 197 ? 10.495 4.191 -12.078 1.00 97.50 197 ALA A C 1
ATOM 1632 O O . ALA A 1 197 ? 9.465 3.662 -12.4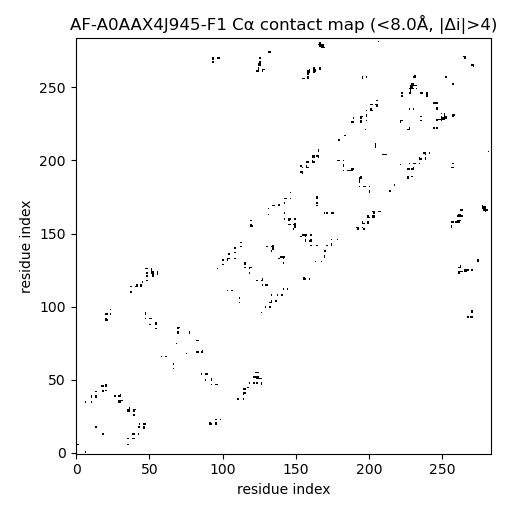97 1.00 97.50 197 ALA A O 1
ATOM 1633 N N . ALA A 1 198 ? 11.687 3.977 -12.636 1.00 97.62 198 ALA A N 1
ATOM 1634 C CA . ALA A 1 198 ? 11.922 3.097 -13.771 1.00 97.62 198 ALA A CA 1
ATOM 1635 C C . ALA A 1 198 ? 11.615 1.629 -13.432 1.00 97.62 198 ALA A C 1
ATOM 1637 O O . ALA A 1 198 ? 10.885 0.983 -14.183 1.00 97.62 198 ALA A O 1
ATOM 1638 N N . GLN A 1 199 ? 12.081 1.123 -12.283 1.00 97.44 199 GLN A N 1
ATOM 1639 C CA . GLN A 1 199 ? 11.726 -0.215 -11.800 1.00 97.44 199 GLN A CA 1
ATOM 1640 C C . GLN A 1 199 ? 10.215 -0.347 -11.597 1.00 97.44 199 GLN A C 1
ATOM 1642 O O . GLN A 1 199 ? 9.616 -1.336 -12.005 1.00 97.44 199 GLN A O 1
ATOM 1647 N N . GLY A 1 200 ? 9.588 0.665 -11.001 1.00 98.12 200 GLY A N 1
ATOM 1648 C CA . GLY A 1 200 ? 8.146 0.731 -10.817 1.00 98.12 200 GLY A CA 1
ATOM 1649 C C . GLY A 1 200 ? 7.373 0.639 -12.132 1.00 98.12 200 GLY A C 1
ATOM 1650 O O . GLY A 1 200 ? 6.376 -0.075 -12.219 1.00 98.12 200 GLY A O 1
ATOM 1651 N N . LEU A 1 201 ? 7.850 1.317 -13.180 1.00 98.56 201 LEU A N 1
ATOM 1652 C CA . LEU A 1 201 ? 7.257 1.246 -14.515 1.00 98.56 201 LEU A CA 1
ATOM 1653 C C . LEU A 1 201 ? 7.442 -0.135 -15.156 1.00 98.56 201 LEU A C 1
ATOM 1655 O O . LEU A 1 201 ? 6.496 -0.662 -15.743 1.00 98.56 201 LEU A O 1
ATOM 1659 N N . ILE A 1 202 ? 8.632 -0.728 -15.022 1.00 98.38 202 ILE A N 1
ATOM 1660 C CA . ILE A 1 202 ? 8.904 -2.101 -15.464 1.00 98.38 202 ILE A CA 1
ATOM 1661 C C . ILE A 1 202 ? 7.950 -3.075 -14.761 1.00 98.38 202 ILE A C 1
ATOM 1663 O O . ILE A 1 202 ? 7.275 -3.857 -15.426 1.00 98.38 202 ILE A O 1
ATOM 1667 N N . TYR A 1 203 ? 7.814 -2.963 -13.437 1.00 98.25 203 TYR A N 1
ATOM 1668 C CA . TYR A 1 203 ? 6.912 -3.782 -12.633 1.00 98.25 203 TYR A CA 1
ATOM 1669 C C . TYR A 1 203 ? 5.450 -3.658 -13.089 1.00 98.25 203 TYR A C 1
ATOM 1671 O O . TYR A 1 203 ? 4.789 -4.672 -13.306 1.00 98.25 203 TYR A O 1
ATOM 1679 N N . ILE A 1 204 ? 4.960 -2.436 -13.341 1.00 98.38 204 ILE A N 1
ATOM 1680 C CA . ILE A 1 204 ? 3.626 -2.218 -13.928 1.00 98.38 204 ILE A CA 1
ATOM 1681 C C . ILE A 1 204 ? 3.497 -2.964 -15.263 1.00 98.38 204 ILE A C 1
ATOM 1683 O O . ILE A 1 204 ? 2.499 -3.650 -15.486 1.00 98.38 204 ILE A O 1
ATOM 1687 N N . CYS A 1 205 ? 4.498 -2.864 -16.141 1.00 97.94 205 CYS A N 1
ATOM 1688 C CA . CYS A 1 205 ? 4.471 -3.477 -17.471 1.00 97.94 205 CYS A CA 1
ATOM 1689 C C . CYS A 1 205 ? 4.536 -5.011 -17.441 1.00 97.94 205 CYS A C 1
ATOM 1691 O O . CYS A 1 205 ? 3.984 -5.649 -18.336 1.00 97.94 205 CYS A O 1
ATOM 1693 N N . CYS A 1 206 ? 5.118 -5.618 -16.401 1.00 97.19 206 CYS A N 1
ATOM 1694 C CA . CYS A 1 206 ? 5.067 -7.070 -16.208 1.00 97.19 206 CYS A CA 1
ATOM 1695 C C . CYS A 1 206 ? 3.625 -7.591 -16.063 1.00 97.19 206 CYS A C 1
ATOM 1697 O O . CYS A 1 206 ? 3.316 -8.691 -16.523 1.00 97.19 206 CYS A O 1
ATOM 1699 N N . PHE A 1 207 ? 2.724 -6.795 -15.477 1.00 96.62 207 PHE A N 1
ATOM 1700 C CA . PHE A 1 207 ? 1.316 -7.166 -15.287 1.00 96.62 207 PHE A CA 1
ATOM 1701 C C . PHE A 1 207 ? 0.362 -6.520 -16.293 1.00 96.62 207 PHE A C 1
ATOM 1703 O O . PHE A 1 207 ? -0.722 -7.055 -16.524 1.00 96.62 207 PHE A O 1
ATOM 1710 N N . HIS A 1 208 ? 0.717 -5.359 -16.838 1.00 96.31 208 HIS A N 1
ATOM 1711 C CA . HIS A 1 208 ? -0.047 -4.606 -17.834 1.00 96.31 208 HIS A CA 1
ATOM 1712 C C . HIS A 1 208 ? 0.793 -4.485 -19.109 1.00 96.31 208 HIS A C 1
ATOM 1714 O O . HIS A 1 208 ? 1.340 -3.426 -19.436 1.00 96.31 208 HIS A O 1
ATOM 1720 N N . ARG A 1 209 ? 0.942 -5.619 -19.804 1.00 95.38 209 ARG A N 1
ATOM 1721 C CA . ARG A 1 209 ? 1.835 -5.772 -20.965 1.00 95.38 209 ARG A CA 1
ATOM 1722 C C . ARG A 1 209 ? 1.484 -4.817 -22.111 1.00 95.38 209 ARG A C 1
ATOM 1724 O O . ARG A 1 209 ? 2.352 -4.478 -22.908 1.00 95.38 209 ARG A O 1
ATOM 1731 N N . GLU A 1 210 ? 0.251 -4.316 -22.162 1.00 95.81 210 GLU A N 1
ATOM 1732 C CA . GLU A 1 210 ? -0.199 -3.335 -23.150 1.00 95.81 210 GLU A CA 1
ATOM 1733 C C . GLU A 1 210 ? 0.568 -1.999 -23.106 1.00 95.81 210 GLU A C 1
ATOM 1735 O O . GLU A 1 210 ? 0.534 -1.244 -24.077 1.00 95.81 210 GLU A O 1
ATOM 1740 N N . TYR A 1 211 ? 1.274 -1.688 -22.011 1.00 97.75 211 TYR A N 1
ATOM 1741 C CA . TYR A 1 211 ? 2.103 -0.480 -21.916 1.00 97.75 211 TYR A CA 1
ATOM 1742 C C . TYR A 1 211 ? 3.550 -0.686 -22.384 1.00 97.75 211 TYR A C 1
ATOM 1744 O O . TYR A 1 211 ? 4.274 0.301 -22.506 1.00 97.75 211 TYR A O 1
ATOM 1752 N N . ILE A 1 212 ? 3.978 -1.920 -22.687 1.00 97.25 212 ILE A N 1
ATOM 1753 C CA . ILE A 1 212 ? 5.373 -2.214 -23.054 1.00 97.25 212 ILE A CA 1
ATOM 1754 C C . ILE A 1 212 ? 5.794 -1.431 -24.300 1.00 97.25 212 ILE A C 1
ATOM 1756 O O . ILE A 1 212 ? 6.777 -0.694 -24.261 1.00 97.25 212 ILE A O 1
ATOM 1760 N N . GLU A 1 213 ? 5.029 -1.534 -25.391 1.00 96.12 213 GLU A N 1
ATOM 1761 C CA . GLU A 1 213 ? 5.350 -0.846 -26.650 1.00 96.12 213 GLU A CA 1
ATOM 1762 C C . GLU A 1 213 ? 5.363 0.675 -26.474 1.00 96.12 213 GLU A C 1
ATOM 1764 O O . GLU A 1 213 ? 6.252 1.364 -26.978 1.00 96.12 213 GLU A O 1
ATOM 1769 N N . LYS A 1 214 ? 4.421 1.195 -25.679 1.00 96.81 214 LYS A N 1
ATOM 1770 C CA . LYS A 1 214 ? 4.311 2.625 -25.381 1.00 96.81 214 LYS A CA 1
ATOM 1771 C C . LYS A 1 214 ? 5.541 3.162 -24.642 1.00 96.81 214 LYS A C 1
ATOM 1773 O O . LYS A 1 214 ? 5.957 4.293 -24.884 1.00 96.81 214 LYS A O 1
ATOM 1778 N N . CYS A 1 215 ? 6.127 2.348 -23.772 1.00 97.56 215 CYS A N 1
ATOM 1779 C CA . CYS A 1 215 ? 7.269 2.707 -22.933 1.00 97.56 215 CYS A CA 1
ATOM 1780 C C . CYS A 1 215 ? 8.622 2.239 -23.501 1.00 97.56 215 CYS A C 1
ATOM 1782 O O . CYS A 1 215 ? 9.649 2.468 -22.865 1.00 97.56 215 CYS A O 1
ATOM 1784 N N . SER A 1 216 ? 8.646 1.628 -24.693 1.00 96.88 216 SER A N 1
ATOM 1785 C CA . SER A 1 216 ? 9.852 1.087 -25.352 1.00 96.88 216 SER A CA 1
ATOM 1786 C C . SER A 1 216 ? 11.026 2.066 -25.351 1.00 96.88 216 SER A C 1
ATOM 1788 O O . SER A 1 216 ? 12.119 1.734 -24.911 1.00 96.88 216 SER A O 1
ATOM 1790 N N . HIS A 1 217 ? 10.773 3.320 -25.715 1.00 96.19 217 HIS A N 1
ATOM 1791 C CA . HIS A 1 217 ? 11.786 4.371 -25.744 1.00 96.19 217 HIS A CA 1
ATOM 1792 C C . HIS A 1 217 ? 12.409 4.689 -24.364 1.00 96.19 217 HIS A C 1
ATOM 1794 O O . HIS A 1 217 ? 13.542 5.173 -24.298 1.00 96.19 217 HIS A O 1
ATOM 1800 N N . ILE A 1 218 ? 11.690 4.453 -23.258 1.00 97.25 218 ILE A N 1
ATOM 1801 C CA . ILE A 1 218 ? 12.204 4.583 -21.883 1.00 97.25 218 ILE A CA 1
ATOM 1802 C C . ILE A 1 218 ? 13.070 3.366 -21.560 1.00 97.25 218 ILE A C 1
ATOM 1804 O O . ILE A 1 218 ? 14.185 3.518 -21.056 1.00 97.25 218 ILE A O 1
ATOM 1808 N N . PHE A 1 219 ? 12.590 2.165 -21.889 1.00 97.81 219 PHE A N 1
ATOM 1809 C CA . PHE A 1 219 ? 13.322 0.920 -21.667 1.00 97.81 219 PHE A CA 1
ATOM 1810 C C . PHE A 1 219 ? 14.624 0.881 -22.467 1.00 97.81 219 PHE A C 1
ATOM 1812 O O . PHE A 1 219 ? 15.673 0.623 -21.887 1.00 97.81 219 PHE A O 1
ATOM 1819 N N . ASP A 1 220 ? 14.615 1.281 -23.738 1.00 96.50 220 ASP A N 1
ATOM 1820 C CA . ASP A 1 220 ? 15.823 1.407 -24.559 1.00 96.50 220 ASP A CA 1
ATOM 1821 C C . ASP A 1 220 ? 16.888 2.260 -23.867 1.00 96.50 220 ASP A C 1
ATOM 1823 O O . ASP A 1 220 ? 18.065 1.902 -23.840 1.00 96.50 220 ASP A O 1
ATOM 1827 N N . LYS A 1 221 ? 16.483 3.373 -23.244 1.00 95.81 221 LYS A N 1
ATOM 1828 C CA . LYS A 1 221 ? 17.393 4.230 -22.475 1.00 95.81 221 LYS A CA 1
ATOM 1829 C C . LYS A 1 221 ? 17.885 3.535 -21.206 1.00 95.81 221 LYS A C 1
ATOM 1831 O O . LYS A 1 221 ? 19.079 3.613 -20.923 1.00 95.81 221 LYS A O 1
ATOM 1836 N N . ILE A 1 222 ? 17.012 2.866 -20.455 1.00 96.62 222 ILE A N 1
ATOM 1837 C CA . ILE A 1 222 ? 17.377 2.125 -19.235 1.00 96.62 222 ILE A CA 1
ATOM 1838 C C . ILE A 1 222 ? 18.410 1.037 -19.553 1.00 96.62 222 ILE A C 1
ATOM 1840 O O . ILE A 1 222 ? 19.447 0.969 -18.890 1.00 96.62 222 ILE A O 1
ATOM 1844 N N . PHE A 1 223 ? 18.163 0.228 -20.584 1.00 96.25 223 PHE A N 1
ATOM 1845 C CA . PHE A 1 223 ? 19.020 -0.892 -20.972 1.00 96.25 223 PHE A CA 1
ATOM 1846 C C . PHE A 1 223 ? 20.319 -0.432 -21.638 1.00 96.25 223 PHE A C 1
ATOM 1848 O O . PHE A 1 223 ? 21.393 -0.864 -21.225 1.00 96.25 223 PHE A O 1
ATOM 1855 N N . LYS A 1 224 ? 20.271 0.532 -22.570 1.00 94.88 224 LYS A N 1
ATOM 1856 C CA . LYS A 1 224 ? 21.476 1.081 -23.222 1.00 94.88 224 LYS A CA 1
ATOM 1857 C C . LYS A 1 224 ? 22.450 1.727 -22.233 1.00 94.88 224 LYS A C 1
ATOM 1859 O O . LYS A 1 224 ? 23.658 1.662 -22.439 1.00 94.88 224 LYS A O 1
ATOM 1864 N N . ASN A 1 225 ? 21.936 2.352 -21.173 1.00 93.94 225 ASN A N 1
ATOM 1865 C CA . ASN A 1 225 ? 22.754 3.002 -20.144 1.00 93.94 225 ASN A CA 1
ATOM 1866 C C . ASN A 1 225 ? 23.037 2.097 -18.931 1.00 93.94 225 ASN A C 1
ATOM 1868 O O . ASN A 1 225 ? 23.569 2.582 -17.935 1.00 93.94 225 ASN A O 1
ATOM 1872 N N . ASN A 1 226 ? 22.691 0.804 -18.992 1.00 93.38 226 ASN A N 1
ATOM 1873 C CA . ASN A 1 226 ? 22.858 -0.159 -17.898 1.00 93.38 226 ASN A CA 1
ATOM 1874 C C . ASN A 1 226 ? 22.247 0.297 -16.560 1.00 93.38 226 ASN A C 1
ATOM 1876 O O . ASN A 1 226 ? 22.783 -0.004 -15.501 1.00 93.38 226 ASN A O 1
ATOM 1880 N N . ILE A 1 227 ? 21.131 1.029 -16.576 1.00 94.38 227 ILE A N 1
ATOM 1881 C CA . ILE A 1 227 ? 20.482 1.509 -15.343 1.00 94.38 227 ILE A CA 1
ATOM 1882 C C . ILE A 1 227 ? 19.783 0.352 -14.611 1.00 94.38 227 ILE A C 1
ATOM 1884 O O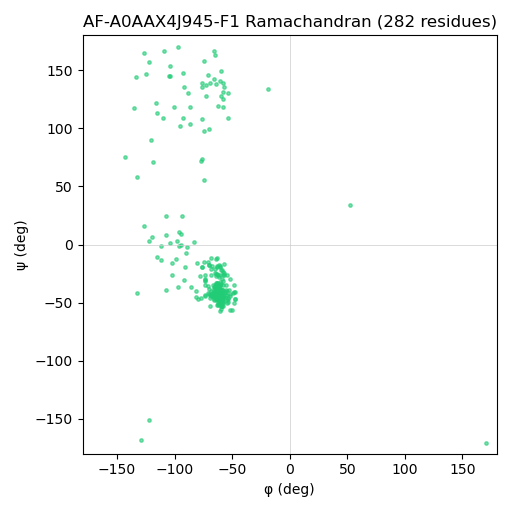 . ILE A 1 227 ? 19.717 0.348 -13.384 1.00 94.38 227 ILE A O 1
ATOM 1888 N N . TYR A 1 228 ? 19.315 -0.661 -15.349 1.00 94.56 228 TYR A N 1
ATOM 1889 C CA . TYR A 1 228 ? 18.659 -1.851 -14.793 1.00 94.56 228 TYR A CA 1
ATOM 1890 C C . TYR A 1 228 ? 19.526 -2.619 -13.784 1.00 94.56 228 TYR A C 1
ATOM 1892 O O . TYR A 1 228 ? 18.980 -3.276 -12.907 1.00 94.56 228 TYR A O 1
ATOM 1900 N N . ILE A 1 229 ? 20.862 -2.510 -13.849 1.00 93.50 229 ILE A N 1
ATOM 1901 C CA . ILE A 1 229 ? 21.767 -3.223 -12.929 1.00 93.50 229 ILE A CA 1
ATOM 1902 C C . ILE A 1 229 ? 21.579 -2.790 -11.469 1.00 93.50 229 ILE A C 1
ATOM 1904 O O . ILE A 1 229 ? 22.025 -3.487 -10.563 1.00 93.50 229 ILE A O 1
ATOM 1908 N N . TYR A 1 230 ? 20.974 -1.620 -11.248 1.00 93.44 230 TYR A N 1
ATOM 1909 C CA . TYR A 1 230 ? 20.709 -1.047 -9.930 1.00 93.44 230 TYR A CA 1
ATOM 1910 C C . TYR A 1 230 ? 19.310 -1.378 -9.391 1.00 93.44 230 TYR A C 1
ATOM 1912 O O . TYR A 1 230 ? 18.959 -0.911 -8.310 1.00 93.44 230 TYR A O 1
ATOM 1920 N N . ME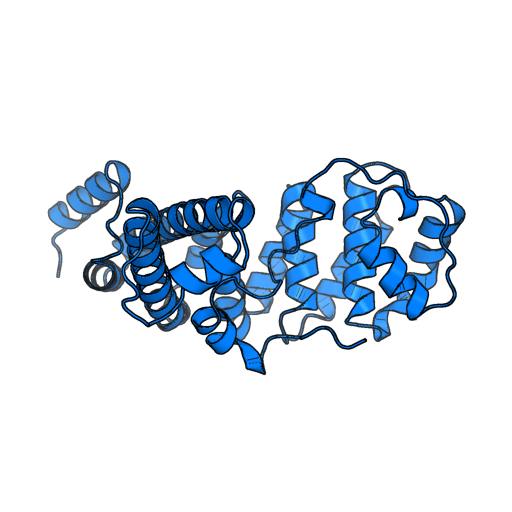T A 1 231 ? 18.513 -2.125 -10.156 1.00 94.44 231 MET A N 1
ATOM 1921 C CA . MET A 1 231 ? 17.148 -2.522 -9.819 1.00 94.44 231 MET A CA 1
ATOM 1922 C C . MET A 1 231 ? 17.126 -3.931 -9.212 1.00 94.44 231 MET A C 1
ATOM 1924 O O . MET A 1 231 ? 18.117 -4.659 -9.248 1.00 94.44 231 MET A O 1
ATOM 1928 N N . ASN A 1 232 ? 15.969 -4.315 -8.681 1.00 93.88 232 ASN A N 1
ATOM 1929 C CA . ASN A 1 232 ? 15.651 -5.664 -8.246 1.00 93.88 232 ASN A CA 1
ATOM 1930 C C . ASN A 1 232 ? 15.800 -6.651 -9.412 1.00 93.88 232 ASN A C 1
ATOM 1932 O O . ASN A 1 232 ? 15.082 -6.548 -10.410 1.00 93.88 232 ASN A O 1
ATOM 1936 N N . GLU A 1 233 ? 16.716 -7.604 -9.249 1.00 93.12 233 GLU A N 1
ATOM 1937 C CA . GLU A 1 233 ? 17.050 -8.624 -10.243 1.00 93.12 233 GLU A CA 1
ATOM 1938 C C . GLU A 1 233 ? 15.803 -9.358 -10.737 1.00 93.12 233 GLU A C 1
ATOM 1940 O O . GLU A 1 233 ? 15.488 -9.258 -11.920 1.00 93.12 233 GLU A O 1
ATOM 1945 N N . ASN A 1 234 ? 15.018 -9.956 -9.835 1.00 92.62 234 ASN A N 1
ATOM 1946 C CA . ASN A 1 234 ? 13.833 -10.751 -10.181 1.00 92.62 234 ASN A CA 1
ATOM 1947 C C . ASN A 1 234 ? 12.842 -10.003 -11.091 1.00 92.62 234 ASN A C 1
ATOM 1949 O O . ASN A 1 234 ? 12.260 -10.593 -12.001 1.00 92.62 234 ASN A O 1
ATOM 1953 N N . ILE A 1 235 ? 12.637 -8.700 -10.871 1.00 94.69 235 ILE A N 1
ATOM 1954 C CA . ILE A 1 235 ? 11.749 -7.893 -11.725 1.00 94.69 235 ILE A CA 1
ATOM 1955 C C . ILE A 1 235 ? 12.316 -7.756 -13.134 1.00 94.69 235 ILE A C 1
ATOM 1957 O O . ILE A 1 235 ? 11.566 -7.873 -14.106 1.00 94.69 235 ILE A O 1
ATOM 1961 N N . ILE A 1 236 ? 13.618 -7.493 -13.247 1.00 96.19 236 ILE A N 1
ATOM 1962 C CA . ILE A 1 236 ? 14.293 -7.368 -14.538 1.00 96.19 236 ILE A CA 1
ATOM 1963 C C . ILE A 1 236 ? 14.296 -8.708 -15.266 1.00 96.19 236 ILE A C 1
ATOM 1965 O O . ILE A 1 236 ? 13.965 -8.732 -16.447 1.00 96.19 236 ILE A O 1
ATOM 1969 N N . GLU A 1 237 ? 14.567 -9.816 -14.574 1.00 94.88 237 GLU A N 1
ATOM 1970 C CA . GLU A 1 237 ? 14.521 -11.154 -15.172 1.00 94.88 237 GLU A CA 1
ATOM 1971 C C . GLU A 1 237 ? 13.139 -11.459 -15.755 1.00 94.88 237 GLU A C 1
ATOM 1973 O O . GLU A 1 237 ? 13.014 -11.843 -16.921 1.00 94.88 237 GLU A O 1
ATOM 1978 N N . ILE A 1 238 ? 12.081 -11.220 -14.970 1.00 95.44 238 ILE A N 1
ATOM 1979 C CA . ILE A 1 238 ? 10.698 -11.411 -15.414 1.00 95.44 238 ILE A CA 1
ATOM 1980 C C . ILE A 1 238 ? 10.402 -10.523 -16.623 1.00 95.44 238 ILE A C 1
ATOM 1982 O O . ILE A 1 238 ? 9.866 -11.009 -17.620 1.00 95.44 238 ILE A O 1
ATOM 1986 N N . PHE A 1 239 ? 10.760 -9.241 -16.568 1.00 96.94 239 PHE A N 1
ATOM 1987 C CA . PHE A 1 239 ? 10.518 -8.316 -17.671 1.00 96.94 239 PHE A CA 1
ATOM 1988 C C . PHE A 1 239 ? 11.250 -8.732 -18.951 1.00 96.94 239 PHE A C 1
ATOM 1990 O O . PHE A 1 239 ? 10.672 -8.716 -20.038 1.00 96.94 239 PHE A O 1
ATOM 1997 N N . CYS A 1 240 ? 12.507 -9.150 -18.836 1.00 96.25 240 CYS A N 1
ATOM 1998 C CA . CYS A 1 240 ? 13.293 -9.655 -19.953 1.00 96.25 240 CYS A CA 1
ATOM 1999 C C . CYS A 1 240 ? 12.715 -10.961 -20.511 1.00 96.25 240 CYS A C 1
ATOM 2001 O O . CYS A 1 240 ? 12.664 -11.113 -21.725 1.00 96.25 240 CYS A O 1
ATOM 2003 N N . SER A 1 241 ? 12.174 -11.849 -19.669 1.00 94.94 241 SER A N 1
ATOM 2004 C CA . SER A 1 241 ? 11.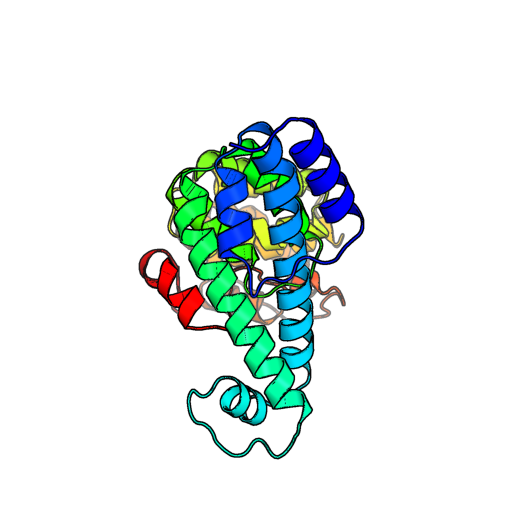543 -13.100 -20.124 1.00 94.94 241 SER A CA 1
ATOM 2005 C C . SER A 1 241 ? 10.294 -12.894 -20.995 1.00 94.94 241 SER A C 1
ATOM 2007 O O . SER A 1 241 ? 9.961 -13.751 -21.812 1.00 94.94 241 SER A O 1
ATOM 2009 N N . ILE A 1 242 ? 9.608 -11.755 -20.844 1.00 95.12 242 ILE A N 1
ATOM 2010 C CA . ILE A 1 242 ? 8.410 -11.401 -21.624 1.00 95.12 242 ILE A CA 1
ATOM 2011 C C . ILE A 1 242 ? 8.693 -10.363 -22.722 1.00 95.12 242 ILE A C 1
ATOM 2013 O O . ILE A 1 242 ? 7.773 -9.947 -23.429 1.00 95.12 242 ILE A O 1
ATOM 2017 N N . THR A 1 243 ? 9.943 -9.922 -22.863 1.00 94.56 243 THR A N 1
ATOM 2018 C CA . THR A 1 243 ? 10.381 -8.954 -23.877 1.00 94.56 243 THR A CA 1
ATOM 2019 C C . THR A 1 243 ? 11.602 -9.486 -24.635 1.00 94.56 243 THR A C 1
ATOM 2021 O O . THR A 1 243 ? 11.912 -10.670 -24.584 1.00 94.56 243 THR A O 1
ATOM 2024 N N . LYS A 1 244 ? 12.268 -8.629 -25.421 1.00 92.38 244 LYS A N 1
ATOM 2025 C CA . LYS A 1 244 ? 13.504 -8.963 -26.153 1.00 92.38 244 LYS A CA 1
ATOM 2026 C C . LYS A 1 244 ? 14.746 -8.303 -25.546 1.00 92.38 244 LYS A C 1
ATOM 2028 O O . LYS A 1 244 ? 15.798 -8.301 -26.176 1.00 92.38 244 LYS A O 1
ATOM 2033 N N . TYR A 1 245 ? 14.613 -7.674 -24.378 1.00 94.88 245 TYR A N 1
ATOM 2034 C CA . TYR A 1 245 ? 15.748 -7.050 -23.710 1.00 94.88 245 TYR A CA 1
ATOM 2035 C C . TYR A 1 245 ? 16.616 -8.115 -23.049 1.00 94.88 245 TYR A C 1
ATOM 2037 O O . TYR A 1 245 ? 16.108 -9.034 -22.413 1.00 94.88 245 TYR A O 1
ATOM 2045 N N . GLU A 1 246 ? 17.927 -7.944 -23.151 1.00 92.19 246 GLU A N 1
ATOM 2046 C CA . GLU A 1 246 ? 18.908 -8.773 -22.459 1.00 92.19 246 GLU A CA 1
ATOM 2047 C C . GLU A 1 246 ? 19.490 -8.005 -21.273 1.00 92.19 246 GLU A C 1
ATOM 2049 O O . GLU A 1 246 ? 19.699 -6.789 -21.339 1.00 92.19 246 GLU A O 1
ATOM 2054 N N . TYR A 1 247 ? 19.782 -8.724 -20.194 1.00 89.62 247 TYR A N 1
ATOM 2055 C CA . TYR A 1 247 ? 20.433 -8.185 -19.008 1.00 89.62 247 TYR A CA 1
ATOM 2056 C C . TYR A 1 247 ? 21.724 -8.950 -18.712 1.00 89.62 247 TYR A C 1
ATOM 2058 O O . TYR A 1 247 ? 21.936 -10.074 -19.166 1.00 89.62 247 TYR A O 1
ATOM 2066 N N . LYS A 1 248 ? 22.625 -8.291 -17.985 1.00 85.81 248 LYS A N 1
ATOM 2067 C CA . LYS A 1 248 ? 23.895 -8.854 -17.514 1.00 85.81 248 LYS A CA 1
ATOM 2068 C C . LYS A 1 248 ? 23.954 -8.762 -15.984 1.00 85.81 248 LYS A C 1
ATOM 2070 O O . LYS A 1 248 ? 22.932 -8.776 -15.317 1.00 85.81 248 LYS A O 1
ATOM 2075 N N . PHE A 1 249 ? 25.162 -8.651 -15.441 1.00 82.81 249 PHE A N 1
ATOM 2076 C CA . PHE A 1 249 ? 25.451 -8.600 -14.012 1.00 82.81 249 PHE A CA 1
ATOM 2077 C C . PHE A 1 249 ? 24.735 -7.455 -13.265 1.00 82.81 249 PHE A C 1
ATOM 2079 O O . PHE A 1 249 ? 24.783 -6.302 -13.706 1.00 82.81 249 PHE A O 1
ATOM 2086 N N . PHE A 1 250 ? 24.165 -7.762 -12.095 1.00 85.19 250 PHE A N 1
ATOM 2087 C CA . PHE A 1 250 ? 23.522 -6.800 -11.195 1.00 85.19 250 PHE A CA 1
ATOM 2088 C C . PHE A 1 250 ? 24.477 -6.257 -10.133 1.00 85.19 250 PHE A C 1
ATOM 2090 O O . PHE A 1 250 ? 25.375 -6.938 -9.650 1.00 85.19 250 PHE A O 1
ATOM 2097 N N . LYS A 1 251 ? 24.260 -5.004 -9.738 1.00 77.56 251 LYS A N 1
ATOM 2098 C CA . LYS A 1 251 ? 24.974 -4.321 -8.651 1.00 77.56 251 LYS A CA 1
ATOM 2099 C C . LYS A 1 251 ? 24.017 -3.723 -7.616 1.00 77.56 251 LYS A C 1
ATOM 2101 O O . LYS A 1 251 ? 24.454 -2.823 -6.912 1.00 77.56 251 LYS A O 1
ATOM 2106 N N . SER A 1 252 ? 22.744 -4.144 -7.618 1.00 66.81 252 SER A N 1
ATOM 2107 C CA . SER A 1 252 ? 21.579 -3.535 -6.946 1.00 66.81 252 SER A CA 1
ATOM 2108 C C . SER A 1 252 ? 21.909 -2.565 -5.811 1.00 66.81 252 SER A C 1
ATOM 2110 O O . SER A 1 252 ? 22.680 -2.889 -4.910 1.00 66.81 252 SER A O 1
ATOM 2112 N N . PHE A 1 253 ? 21.251 -1.400 -5.787 1.00 74.62 253 PHE A N 1
ATOM 2113 C CA . PHE A 1 253 ? 21.338 -0.547 -4.603 1.00 74.62 253 PHE A CA 1
ATOM 2114 C C . PHE A 1 253 ? 20.860 -1.306 -3.362 1.00 74.62 253 PHE A C 1
ATOM 2116 O O . PHE A 1 253 ? 19.833 -1.987 -3.397 1.00 74.62 253 PHE A O 1
ATOM 2123 N N . ASP A 1 254 ? 21.575 -1.119 -2.256 1.00 75.69 254 ASP A N 1
ATOM 2124 C CA . ASP A 1 254 ? 21.136 -1.552 -0.934 1.00 75.69 254 ASP A CA 1
ATOM 2125 C C . ASP A 1 254 ? 20.076 -0.569 -0.407 1.00 75.69 254 ASP A C 1
ATOM 2127 O O . ASP A 1 254 ? 20.336 0.321 0.404 1.00 75.69 254 ASP A O 1
ATOM 2131 N N . ASN A 1 255 ? 18.878 -0.627 -0.997 1.00 83.12 255 ASN A N 1
ATOM 2132 C CA . ASN A 1 255 ? 17.735 0.169 -0.572 1.00 83.12 255 ASN A CA 1
ATOM 2133 C C . ASN A 1 255 ? 16.474 -0.690 -0.520 1.00 83.12 255 ASN A C 1
ATOM 2135 O O . ASN A 1 255 ? 15.977 -1.144 -1.549 1.00 83.12 255 ASN A O 1
ATOM 2139 N N . PHE A 1 256 ? 15.911 -0.823 0.681 1.00 81.50 256 PHE A N 1
ATOM 2140 C CA . PHE A 1 256 ? 14.691 -1.584 0.951 1.00 81.50 256 PHE A CA 1
ATOM 2141 C C . PHE A 1 256 ? 13.527 -1.270 -0.007 1.00 81.50 256 PHE A C 1
ATOM 2143 O O . PHE A 1 256 ? 12.791 -2.174 -0.390 1.00 81.50 256 PHE A O 1
ATOM 2150 N N . SER A 1 257 ? 13.379 -0.020 -0.458 1.00 85.12 257 SER A N 1
ATOM 2151 C CA . SER A 1 257 ? 12.266 0.393 -1.329 1.00 85.12 257 SER A CA 1
ATOM 2152 C C . SER A 1 257 ? 12.288 -0.287 -2.703 1.00 85.12 257 SER A C 1
ATOM 2154 O O . SER A 1 257 ? 11.255 -0.357 -3.360 1.00 85.12 257 SER A O 1
ATOM 2156 N N . LEU A 1 258 ? 13.442 -0.803 -3.143 1.00 88.19 258 LEU A N 1
ATOM 2157 C CA . LEU A 1 258 ? 13.555 -1.596 -4.374 1.00 88.19 258 LEU A CA 1
ATOM 2158 C C . LEU A 1 258 ? 13.021 -3.024 -4.206 1.00 88.19 258 LEU A C 1
ATOM 2160 O O . LEU A 1 258 ? 12.718 -3.680 -5.199 1.00 88.19 258 LEU A O 1
ATOM 2164 N N . PHE A 1 259 ? 12.905 -3.504 -2.971 1.00 90.12 259 PHE A N 1
ATOM 2165 C CA . PHE A 1 259 ? 12.494 -4.868 -2.637 1.00 90.12 259 PHE A CA 1
ATOM 2166 C C . PHE A 1 259 ? 11.125 -4.920 -1.957 1.00 90.12 259 PHE A C 1
ATOM 2168 O O . PHE A 1 259 ? 10.633 -5.998 -1.641 1.00 90.12 259 PHE A O 1
ATOM 2175 N N . TYR A 1 260 ? 10.504 -3.763 -1.733 1.00 91.31 260 TYR A N 1
ATOM 2176 C CA . TYR A 1 260 ? 9.233 -3.651 -1.040 1.00 91.31 260 TYR A CA 1
ATOM 2177 C C . TYR A 1 260 ? 8.079 -3.468 -2.023 1.00 91.31 260 TYR A C 1
ATOM 2179 O O . TYR A 1 260 ? 8.008 -2.465 -2.732 1.00 91.31 260 TYR A O 1
ATOM 2187 N N . PHE A 1 261 ? 7.141 -4.414 -2.024 1.00 94.38 261 PHE A N 1
ATOM 2188 C CA . PHE A 1 261 ? 5.926 -4.384 -2.839 1.00 94.38 261 PHE A CA 1
ATOM 2189 C C . PHE A 1 261 ? 4.712 -4.417 -1.908 1.00 94.38 261 PHE A C 1
ATOM 2191 O O . PHE A 1 261 ? 4.219 -5.493 -1.588 1.00 94.38 261 PHE A O 1
ATOM 2198 N N . PRO A 1 262 ? 4.205 -3.249 -1.464 1.00 95.06 262 PRO A N 1
ATOM 2199 C CA . PRO A 1 262 ? 3.224 -3.181 -0.380 1.00 95.06 262 PRO A CA 1
ATOM 2200 C C . PRO A 1 262 ? 1.941 -3.976 -0.627 1.00 95.06 262 PRO A C 1
ATOM 2202 O O . PRO A 1 262 ? 1.274 -4.363 0.315 1.00 95.06 262 PRO A O 1
ATOM 2205 N N . PHE A 1 263 ? 1.546 -4.210 -1.874 1.00 96.50 263 PHE A N 1
ATOM 2206 C CA . PHE A 1 263 ? 0.313 -4.932 -2.191 1.00 96.50 263 PHE A CA 1
ATOM 2207 C C . PHE A 1 263 ? 0.575 -6.341 -2.732 1.00 96.50 263 PHE A C 1
ATOM 2209 O O . PHE A 1 263 ? -0.260 -6.891 -3.451 1.00 96.50 263 PHE A O 1
ATOM 2216 N N . ASP A 1 264 ? 1.717 -6.943 -2.404 1.00 93.06 264 ASP A N 1
ATOM 2217 C CA . ASP A 1 264 ? 1.879 -8.395 -2.509 1.00 93.06 264 ASP A CA 1
ATOM 2218 C C . ASP A 1 264 ? 0.964 -9.121 -1.510 1.00 93.06 264 ASP A C 1
ATOM 2220 O O . ASP A 1 264 ? 0.317 -8.485 -0.676 1.00 93.06 264 ASP A O 1
ATOM 2224 N N . LYS A 1 265 ? 0.795 -10.439 -1.675 1.00 92.19 265 LYS A N 1
ATOM 2225 C CA . LYS A 1 265 ? -0.192 -11.219 -0.915 1.00 92.19 265 LYS A CA 1
ATOM 2226 C C . LYS A 1 265 ? 0.004 -10.992 0.594 1.00 92.19 265 LYS A C 1
ATOM 2228 O O . LYS A 1 265 ? 1.121 -11.089 1.090 1.00 92.19 265 LYS A O 1
ATOM 2233 N N . SER A 1 266 ? -1.084 -10.677 1.303 1.00 92.81 266 SER A N 1
ATOM 2234 C CA . SER A 1 266 ? -1.053 -10.492 2.761 1.00 92.81 266 SER A CA 1
ATOM 2235 C C . SER A 1 266 ? -0.586 -11.771 3.458 1.00 92.81 266 SER A C 1
ATOM 2237 O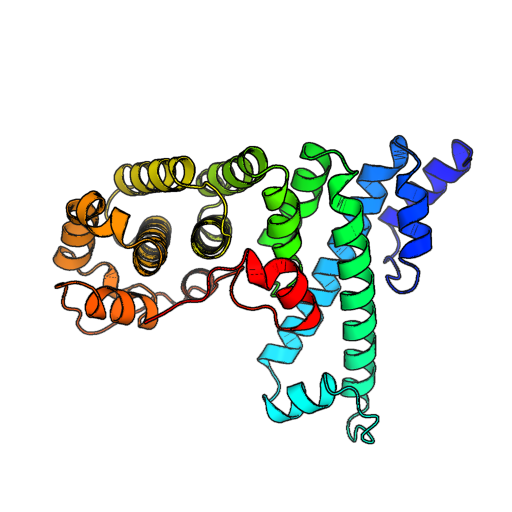 O . SER A 1 266 ? -0.881 -12.873 2.995 1.00 92.81 266 SER A O 1
ATOM 2239 N N . LEU A 1 267 ? 0.075 -11.604 4.608 1.00 90.31 267 LEU A N 1
ATOM 2240 C CA . LEU A 1 267 ? 0.459 -12.697 5.509 1.00 90.31 267 LEU A CA 1
ATOM 2241 C C . LEU A 1 267 ? -0.744 -13.480 6.055 1.00 90.31 267 LEU A C 1
ATOM 2243 O O . LEU A 1 267 ? -0.575 -14.588 6.557 1.00 90.31 267 LEU A O 1
ATOM 2247 N N . PHE A 1 268 ? -1.949 -12.906 5.981 1.00 92.75 268 PHE A N 1
ATOM 2248 C CA . PHE A 1 268 ? -3.176 -13.525 6.465 1.00 92.75 268 PHE A CA 1
ATOM 2249 C C . PHE A 1 268 ? -4.128 -13.792 5.301 1.00 92.75 268 PHE A C 1
ATOM 2251 O O . PHE A 1 268 ? -4.689 -12.859 4.714 1.00 92.75 268 PHE A O 1
ATOM 2258 N N . ASP A 1 269 ? -4.372 -15.072 5.012 1.00 91.50 269 ASP A N 1
ATOM 2259 C CA . ASP A 1 269 ? -5.302 -15.490 3.956 1.00 91.50 269 ASP A CA 1
ATOM 2260 C C . ASP A 1 269 ? -6.697 -14.885 4.160 1.00 91.50 269 ASP A C 1
ATOM 2262 O O . ASP A 1 269 ? -7.273 -14.351 3.218 1.00 91.50 269 ASP A O 1
ATOM 2266 N N . GLN A 1 270 ? -7.170 -14.815 5.407 1.00 93.12 270 GLN A N 1
ATOM 2267 C CA . GLN A 1 270 ? -8.455 -14.207 5.779 1.00 93.12 270 GLN A CA 1
ATOM 2268 C C . GLN A 1 270 ? -8.596 -12.748 5.310 1.00 93.12 270 GLN A C 1
ATOM 2270 O O . GLN A 1 270 ? -9.687 -12.322 4.940 1.00 93.12 270 GLN A O 1
ATOM 2275 N N . VAL A 1 271 ? -7.507 -11.966 5.308 1.00 94.38 271 VAL A N 1
ATOM 2276 C CA . VAL A 1 271 ? -7.527 -10.585 4.797 1.00 94.38 271 VAL A CA 1
ATOM 2277 C C . VAL A 1 271 ? -7.411 -10.566 3.276 1.00 94.38 271 VAL A C 1
ATOM 2279 O O . VAL A 1 271 ? -8.087 -9.777 2.617 1.00 94.38 271 VAL A O 1
ATOM 2282 N N . HIS A 1 272 ? -6.576 -11.429 2.701 1.00 93.56 272 HIS A N 1
ATOM 2283 C CA . HIS A 1 272 ? -6.431 -11.527 1.251 1.00 93.56 272 HIS A CA 1
ATOM 2284 C C . HIS A 1 272 ? -7.740 -11.954 0.560 1.00 93.56 272 HIS A C 1
ATOM 2286 O O . HIS A 1 272 ? -8.115 -11.385 -0.469 1.00 93.56 272 HIS A O 1
ATOM 2292 N N . GLU A 1 273 ? -8.470 -12.903 1.147 1.00 94.88 273 GLU A N 1
ATOM 2293 C CA . GLU A 1 273 ? -9.733 -13.440 0.638 1.00 94.88 273 GLU A CA 1
ATOM 2294 C C . GLU A 1 273 ? -10.804 -12.363 0.441 1.00 94.88 273 GLU A C 1
ATOM 2296 O O . GLU A 1 273 ? -11.515 -12.411 -0.568 1.00 94.88 273 GLU A O 1
ATOM 2301 N N . LEU A 1 274 ? -10.838 -11.334 1.305 1.00 95.56 274 LEU A N 1
ATOM 2302 C CA . LEU A 1 274 ? -11.733 -10.169 1.182 1.00 95.56 274 LEU A CA 1
ATOM 2303 C C . LEU A 1 274 ? -11.607 -9.462 -0.176 1.00 95.56 274 LEU A C 1
ATOM 2305 O O . LEU A 1 274 ? -12.549 -8.812 -0.636 1.00 95.56 274 LEU A O 1
ATOM 2309 N N . TYR A 1 275 ? -10.444 -9.574 -0.822 1.00 95.19 275 TYR A N 1
ATOM 2310 C CA . TYR A 1 275 ? -10.126 -8.878 -2.066 1.00 95.19 275 TYR A CA 1
ATOM 2311 C C . TYR A 1 275 ? -9.749 -9.808 -3.216 1.00 95.19 275 TYR A C 1
ATOM 2313 O O . TYR A 1 275 ? -9.426 -9.302 -4.290 1.00 95.19 275 TYR A O 1
ATOM 2321 N N . SER A 1 276 ? -9.799 -11.128 -3.032 1.00 92.94 276 SER A N 1
ATOM 2322 C CA . SER A 1 276 ? -9.331 -12.142 -3.993 1.00 92.94 276 SER A CA 1
ATOM 2323 C C . SER A 1 276 ? -9.824 -11.900 -5.431 1.00 92.94 276 SER A C 1
ATOM 2325 O O . SER A 1 276 ? -9.037 -11.844 -6.380 1.00 92.94 276 SER A O 1
ATOM 2327 N N . GLU A 1 277 ? -11.117 -11.620 -5.616 1.00 93.31 277 GLU A N 1
ATOM 2328 C CA . GLU A 1 277 ? -11.692 -11.324 -6.936 1.00 93.31 277 GLU A CA 1
ATOM 2329 C C . GLU A 1 277 ? -11.120 -10.052 -7.579 1.00 93.31 277 GLU A C 1
ATOM 2331 O O . GLU A 1 277 ? -10.993 -9.949 -8.808 1.00 93.31 277 GLU A O 1
ATOM 2336 N N . LYS A 1 278 ? -10.778 -9.067 -6.744 1.00 94.31 278 LYS A N 1
ATOM 2337 C CA . LYS A 1 278 ? -10.262 -7.745 -7.124 1.00 94.31 278 LYS A CA 1
ATOM 2338 C C . LYS A 1 278 ? -8.736 -7.668 -7.071 1.00 94.31 278 LYS A C 1
ATOM 2340 O O . LYS A 1 278 ? -8.172 -6.644 -7.452 1.00 94.31 278 LYS A O 1
ATOM 2345 N N . TYR A 1 279 ? -8.073 -8.748 -6.683 1.00 96.75 279 TYR A N 1
ATOM 2346 C CA . TYR A 1 279 ? -6.629 -8.871 -6.662 1.00 96.75 279 TYR A CA 1
ATOM 2347 C C . TYR A 1 279 ? -6.120 -9.454 -7.983 1.00 96.75 279 TYR A C 1
ATOM 2349 O O . TYR A 1 279 ? -6.703 -10.385 -8.549 1.00 96.75 279 TYR A O 1
ATOM 2357 N N . ARG A 1 280 ? -5.052 -8.878 -8.532 1.00 95.75 280 ARG A N 1
ATOM 2358 C CA . ARG A 1 280 ? -4.355 -9.392 -9.711 1.00 95.75 280 ARG A CA 1
ATOM 2359 C C . ARG A 1 280 ? -3.173 -10.240 -9.263 1.00 95.75 280 ARG A C 1
ATOM 2361 O O . ARG A 1 280 ? -2.104 -9.724 -8.934 1.00 95.75 280 ARG A O 1
ATOM 2368 N N . GLU A 1 281 ? -3.376 -11.548 -9.334 1.00 93.75 281 GLU A N 1
ATOM 2369 C CA . GLU A 1 281 ? -2.284 -12.508 -9.254 1.00 93.75 281 GLU A CA 1
ATOM 2370 C C . GLU A 1 281 ? -1.357 -12.382 -10.457 1.00 93.75 281 GLU A C 1
ATOM 2372 O O . GLU A 1 281 ? -1.803 -12.142 -11.587 1.00 93.75 281 GLU A O 1
ATOM 2377 N N . PHE A 1 282 ? -0.062 -12.552 -10.207 1.00 90.75 282 PHE A N 1
ATOM 2378 C CA . PHE A 1 282 ? 0.912 -12.615 -11.284 1.00 90.75 282 PHE A CA 1
ATOM 2379 C C . PHE A 1 282 ? 0.763 -13.955 -12.007 1.00 90.75 282 PHE A C 1
ATOM 2381 O O . PHE A 1 282 ? 0.779 -15.013 -11.382 1.00 90.75 282 PHE A O 1
ATOM 2388 N N . LYS A 1 283 ? 0.618 -13.913 -13.332 1.00 83.50 283 LYS A N 1
ATOM 2389 C CA . LYS A 1 283 ? 0.625 -15.100 -14.191 1.00 83.50 283 LYS A CA 1
ATOM 2390 C C . LYS A 1 283 ? 1.830 -14.984 -15.117 1.00 83.50 283 LYS A C 1
ATOM 2392 O O . LYS A 1 283 ? 1.942 -13.976 -15.817 1.00 83.50 283 LYS A O 1
ATOM 2397 N N . LYS A 1 284 ? 2.723 -15.976 -15.060 1.00 66.75 284 LYS A N 1
ATOM 2398 C CA . LYS A 1 284 ? 3.871 -16.087 -15.971 1.00 66.75 284 LYS A CA 1
ATOM 2399 C C . LYS A 1 284 ? 3.366 -16.215 -17.410 1.00 66.75 284 LYS A C 1
ATOM 2401 O O . LYS A 1 284 ? 2.468 -17.058 -17.621 1.00 66.75 284 LYS A O 1
#

pLDDT: mean 92.38, std 7.78, range [55.66, 98.56]

Solvent-accessible surface area (backbone atoms only — not comparable to full-atom values): 16372 Å² total; per-residue (Å²): 133,85,52,73,67,57,52,51,52,49,54,55,45,62,74,74,48,86,72,66,54,85,52,39,69,65,56,56,58,46,45,77,39,77,92,38,30,62,68,50,49,38,47,52,48,51,47,49,49,54,50,35,31,54,51,45,57,49,60,78,72,53,55,72,67,61,48,50,56,44,71,43,91,63,86,64,84,66,92,48,73,67,48,56,58,47,35,54,50,50,53,34,48,52,57,40,47,55,56,47,64,73,48,51,83,82,49,60,64,71,62,49,50,64,43,53,62,57,50,70,79,48,78,52,47,50,70,62,53,57,56,54,63,51,28,78,77,42,42,66,64,48,52,49,55,36,51,60,39,27,77,78,40,39,75,55,24,38,29,45,38,33,29,41,66,48,22,44,74,62,98,44,67,70,58,52,54,52,48,52,51,51,53,70,72,46,75,88,57,83,49,66,67,45,43,50,44,51,47,33,50,50,55,31,28,66,73,42,57,86,47,43,78,79,42,40,77,57,49,53,50,35,57,76,69,56,44,61,28,50,38,48,60,71,59,51,54,53,43,29,76,79,50,89,58,83,85,80,82,72,69,44,61,99,47,70,58,63,76,45,54,54,56,52,86,36,91,44,62,80,64,39,61,80,40,49,93,42,45,50,76,89,75,134

Organism: NCBI:txid6039